Protein AF-A0A395IGF8-F1 (afdb_monomer_lite)

Sequence (200 aa):
MFFQLLMDFVSDEYRKLVTESLLPLKETSAALIAPRMHRGFLYKEITMHLWFDDNKKPELNHKQLQPQTNDLADSWGVKDTDIKSLETKSLQAGKLSFAAITLLDNKDLPPKTIGKAKPTGLSSKSEILSNSLWRLLHLRGYVNDKHELTNWGKALATTLKAIQPISEKYQDVHLIEEAAFLSIRAYSFSKSPPVTVILN

InterPro domains:
  IPR022039 Post-transcriptional regulator MKT1, C-terminal [PF12246] (135-174)
  IPR022040 Post-transcriptional regulator MKT1, N-terminal [PF12247] (9-52)

Secondary structure (DSSP, 8-state):
-HHHHHHTT--HHHHHIIIIITHHHHHHHHHHHGGGS-HHHHHS-EEPPBTTBSS--PEE--SS-SS-HHHHHHTB---HHHHHHH-BTTB-TTSHHHHHHHHHH-TTHHHHHB-SS------SHHHHHHHHHHHHHHHTTSB-TTS-B-HHHHHHHHHHHHHHHHHHH-TT-TTHHHHHHHHHHHHHHHHSPP------

Radius of gyration: 19.49 Å; chains: 1; bounding box: 57×39×54 Å

Foldseek 3Di:
DVLVVVLVPCDPVNVLCVPAVCLLVVLLVLLQCQVVDDVVSLPDWDWDQDPNDNPDTDTRPNNPDPPRLVLLLQQAADDPVVLVVQDDPLAAALDLLNLLQSLVVDVPVLQVRGDPDGHPDPDDPSRVRSSVSLSVCDSVQQADSSRHGDPLSNVLNVQSVVCSVVCVVCVPPPCPSVVSVVVSVVVVVVVDDSPPPPDD

pLDDT: mean 80.76, std 13.58, range [28.78, 93.44]

Structure (mmCIF, N/CA/C/O backbone):
data_AF-A0A395IGF8-F1
#
_entry.id   AF-A0A395IGF8-F1
#
loop_
_atom_site.group_PDB
_atom_site.id
_atom_site.type_symbol
_atom_site.label_atom_id
_atom_site.label_alt_id
_atom_site.label_comp_id
_atom_site.label_asym_id
_atom_site.label_entity_id
_atom_site.label_seq_id
_atom_site.pdbx_PDB_ins_code
_atom_site.Cartn_x
_atom_site.Cartn_y
_atom_site.Cartn_z
_atom_site.occupancy
_atom_site.B_iso_or_equiv
_atom_site.auth_seq_id
_atom_site.auth_comp_id
_atom_site.auth_asym_id
_atom_site.auth_atom_id
_atom_site.pdbx_PDB_model_num
ATOM 1 N N . MET A 1 1 ? 38.158 -10.992 -4.557 1.00 41.44 1 MET A N 1
ATOM 2 C CA . MET A 1 1 ? 38.009 -12.464 -4.629 1.00 41.44 1 MET A CA 1
ATOM 3 C C . MET A 1 1 ? 36.665 -12.962 -4.083 1.00 41.44 1 MET A C 1
ATOM 5 O O . MET A 1 1 ? 36.070 -13.808 -4.727 1.00 41.44 1 MET A O 1
ATOM 9 N N . PHE A 1 2 ? 36.125 -12.403 -2.987 1.00 41.47 2 PHE A N 1
ATOM 10 C CA . PHE A 1 2 ? 34.796 -12.773 -2.452 1.00 41.47 2 PHE A CA 1
ATOM 11 C C . PHE A 1 2 ? 33.611 -12.549 -3.417 1.00 41.47 2 PHE A C 1
ATOM 13 O O . PHE A 1 2 ? 32.686 -13.350 -3.439 1.00 41.47 2 PHE A O 1
ATOM 20 N N . PHE A 1 3 ? 33.652 -11.505 -4.251 1.00 45.06 3 PHE A N 1
ATOM 21 C CA . PHE A 1 3 ? 32.581 -11.213 -5.217 1.00 45.06 3 PHE A CA 1
ATOM 22 C C . PHE A 1 3 ? 32.481 -12.235 -6.363 1.00 45.06 3 PHE A C 1
ATOM 24 O O . PHE A 1 3 ? 31.391 -12.469 -6.867 1.00 45.06 3 PHE A O 1
ATOM 31 N N . GLN A 1 4 ? 33.590 -12.877 -6.749 1.00 47.00 4 GLN A N 1
ATOM 32 C CA . GLN A 1 4 ? 33.609 -13.827 -7.868 1.00 47.00 4 GLN A CA 1
ATOM 33 C C . GLN A 1 4 ? 32.963 -15.170 -7.495 1.00 47.00 4 GLN A C 1
ATOM 35 O O . GLN A 1 4 ? 32.323 -15.792 -8.330 1.00 47.00 4 GLN A O 1
ATOM 40 N N . LEU A 1 5 ? 33.086 -15.593 -6.232 1.00 45.69 5 LEU A N 1
ATOM 41 C CA . LEU A 1 5 ? 32.478 -16.832 -5.732 1.00 45.69 5 LEU A CA 1
ATOM 42 C C . LEU A 1 5 ? 30.953 -16.730 -5.601 1.00 45.69 5 LEU A C 1
ATOM 44 O O . LEU A 1 5 ? 30.272 -17.742 -5.699 1.00 45.69 5 LEU A O 1
ATOM 48 N N . LEU A 1 6 ? 30.402 -15.524 -5.421 1.00 48.88 6 LEU A N 1
ATOM 49 C CA . LEU A 1 6 ? 28.951 -15.319 -5.385 1.00 48.88 6 LEU A CA 1
ATOM 50 C C . LEU A 1 6 ? 28.309 -15.423 -6.783 1.00 48.88 6 LEU A C 1
ATOM 52 O O . LEU A 1 6 ? 27.126 -15.730 -6.886 1.00 48.88 6 LEU A O 1
ATOM 56 N N . MET A 1 7 ? 29.080 -15.171 -7.850 1.00 47.53 7 MET A N 1
ATOM 57 C CA . MET A 1 7 ? 28.590 -15.157 -9.237 1.00 47.53 7 MET A CA 1
ATOM 58 C C . MET A 1 7 ? 28.131 -16.538 -9.727 1.00 47.53 7 MET A C 1
ATOM 60 O O . MET A 1 7 ? 27.198 -16.610 -10.524 1.00 47.53 7 MET A O 1
ATOM 64 N N . ASP A 1 8 ? 28.751 -17.613 -9.231 1.00 53.41 8 ASP A N 1
ATOM 65 C CA . ASP A 1 8 ? 28.518 -18.992 -9.695 1.00 53.41 8 ASP A CA 1
ATOM 66 C C . ASP A 1 8 ? 27.294 -19.664 -9.034 1.00 53.41 8 ASP A C 1
ATOM 68 O O . ASP A 1 8 ? 26.825 -20.701 -9.487 1.00 53.41 8 ASP A O 1
ATOM 72 N N . PHE A 1 9 ? 26.734 -19.060 -7.974 1.00 56.53 9 PHE A N 1
ATOM 73 C CA . PHE A 1 9 ? 25.617 -19.614 -7.185 1.00 56.53 9 PHE A CA 1
ATOM 74 C C . PHE A 1 9 ? 24.283 -18.881 -7.376 1.00 56.53 9 PHE A C 1
ATOM 76 O O . PHE A 1 9 ? 23.312 -19.152 -6.664 1.00 56.53 9 PHE A O 1
ATOM 83 N N . VAL A 1 10 ? 24.206 -17.923 -8.300 1.00 65.31 10 VAL A N 1
ATOM 84 C CA . VAL A 1 10 ? 22.973 -17.155 -8.497 1.00 65.31 10 VAL A CA 1
ATOM 85 C C . VAL A 1 10 ? 21.968 -17.998 -9.261 1.00 65.31 10 VAL A C 1
ATOM 87 O O . VAL A 1 10 ? 22.062 -18.107 -10.483 1.00 65.31 10 VAL A O 1
ATOM 90 N N . SER A 1 11 ? 21.000 -18.560 -8.537 1.00 81.62 11 SER A N 1
ATOM 91 C CA . SER A 1 11 ? 19.940 -19.361 -9.143 1.00 81.62 11 SER A CA 1
ATOM 92 C C . SER A 1 11 ? 19.112 -18.530 -10.131 1.00 81.62 11 SER A C 1
ATOM 94 O O . SER A 1 11 ? 18.912 -17.318 -9.959 1.00 81.62 11 SER A O 1
ATOM 96 N N . ASP A 1 12 ? 18.639 -19.182 -11.190 1.00 81.44 12 ASP A N 1
ATOM 97 C CA . ASP A 1 12 ? 17.875 -18.537 -12.259 1.00 81.44 12 ASP A CA 1
ATOM 98 C C . ASP A 1 12 ? 16.586 -17.890 -11.729 1.00 81.44 12 ASP A C 1
ATOM 100 O O . ASP A 1 12 ? 16.153 -16.841 -12.217 1.00 81.44 12 ASP A O 1
ATOM 104 N N . GLU A 1 13 ? 16.019 -18.442 -10.657 1.00 80.50 13 GLU A N 1
ATOM 105 C CA . GLU A 1 13 ? 14.871 -17.886 -9.946 1.00 80.50 13 GLU A CA 1
ATOM 106 C C . GLU A 1 13 ? 15.173 -16.505 -9.360 1.00 80.50 13 GLU A C 1
ATOM 108 O O . GLU A 1 13 ? 14.337 -15.604 -9.449 1.00 80.50 13 GLU A O 1
ATOM 113 N N . TYR A 1 14 ? 16.369 -16.301 -8.797 1.00 82.31 14 TYR A N 1
ATOM 114 C CA . TYR A 1 14 ? 16.771 -14.991 -8.285 1.00 82.31 14 TYR A CA 1
ATOM 115 C C . TYR A 1 14 ? 16.919 -13.975 -9.420 1.00 82.31 14 TYR A C 1
ATOM 117 O O . TYR A 1 14 ? 16.445 -12.841 -9.300 1.00 82.31 14 TYR A O 1
ATOM 125 N N . ARG A 1 15 ? 17.534 -14.376 -10.541 1.00 83.69 15 ARG A N 1
ATOM 126 C CA . ARG A 1 15 ? 17.677 -13.500 -11.715 1.00 83.69 15 ARG A CA 1
ATOM 127 C C . ARG A 1 15 ? 16.299 -13.050 -12.196 1.00 83.69 15 ARG A C 1
ATOM 129 O O . ARG A 1 15 ? 16.058 -11.847 -12.284 1.00 83.69 15 ARG A O 1
ATOM 136 N N . LYS A 1 16 ? 15.375 -14.001 -12.369 1.00 83.56 16 LYS A N 1
ATOM 137 C CA . LYS A 1 16 ? 13.983 -13.749 -12.765 1.00 83.56 16 LYS A CA 1
ATOM 138 C C . LYS A 1 16 ? 13.236 -12.853 -11.775 1.00 83.56 16 LYS A C 1
ATOM 140 O O . LYS A 1 16 ? 12.519 -11.933 -12.172 1.00 83.56 16 LYS A O 1
ATOM 145 N N . LEU A 1 17 ? 13.421 -13.077 -10.476 1.00 83.50 17 LEU A N 1
ATOM 146 C CA . LEU A 1 17 ? 12.823 -12.251 -9.429 1.00 83.50 17 LEU A CA 1
ATOM 147 C C . LEU A 1 17 ? 13.257 -10.783 -9.572 1.00 83.50 17 LEU A C 1
ATOM 149 O O . LEU A 1 17 ? 12.417 -9.881 -9.546 1.00 83.50 17 LEU A O 1
ATOM 153 N N . VAL A 1 18 ? 14.560 -10.535 -9.736 1.00 83.56 18 VAL A N 1
ATOM 154 C CA . VAL A 1 18 ? 15.129 -9.180 -9.795 1.00 83.56 18 VAL A CA 1
ATOM 155 C C . VAL A 1 18 ? 14.751 -8.438 -11.076 1.00 83.56 18 VAL A C 1
ATOM 157 O O . VAL A 1 18 ? 14.524 -7.220 -11.001 1.00 83.56 18 VAL A O 1
ATOM 160 N N . THR A 1 19 ? 14.699 -9.140 -12.212 1.00 82.31 19 THR A N 1
ATOM 161 C CA . THR A 1 19 ? 14.437 -8.548 -13.533 1.00 82.31 19 THR A CA 1
ATOM 162 C C . THR A 1 19 ? 12.959 -8.402 -13.852 1.00 82.31 19 THR A C 1
ATOM 164 O O . THR A 1 19 ? 12.588 -7.396 -14.441 1.00 82.31 19 THR A O 1
ATOM 167 N N . GLU A 1 20 ? 12.119 -9.363 -13.468 1.00 83.00 20 GLU A N 1
ATOM 168 C CA . GLU A 1 20 ? 10.699 -9.377 -13.841 1.00 83.00 20 GLU A CA 1
ATOM 169 C C . GLU A 1 20 ? 9.814 -9.018 -12.648 1.00 83.00 20 GLU A C 1
ATOM 171 O O . GLU A 1 20 ? 9.088 -8.030 -12.660 1.00 83.00 20 GLU A O 1
ATOM 176 N N . SER A 1 21 ? 9.891 -9.798 -11.569 1.00 80.94 21 SER A N 1
ATOM 177 C CA . SER A 1 21 ? 8.889 -9.740 -10.494 1.00 80.94 21 SER A CA 1
ATOM 178 C C . SER A 1 21 ? 8.997 -8.487 -9.621 1.00 80.94 21 SER A C 1
ATOM 180 O O . SER A 1 21 ? 7.993 -7.986 -9.108 1.00 80.94 21 SER A O 1
ATOM 182 N N . LEU A 1 22 ? 10.214 -7.977 -9.422 1.00 84.50 22 LEU A N 1
ATOM 183 C CA . LEU A 1 22 ? 10.463 -6.753 -8.659 1.00 84.50 22 LEU A CA 1
ATOM 184 C C . LEU A 1 22 ? 10.360 -5.485 -9.511 1.00 84.50 22 LEU A C 1
ATOM 186 O O . LEU A 1 22 ? 10.342 -4.392 -8.942 1.00 84.50 22 LEU A O 1
ATOM 190 N N . LEU A 1 23 ? 10.293 -5.607 -10.838 1.00 85.62 23 LEU A N 1
ATOM 191 C CA . LEU A 1 23 ? 10.284 -4.462 -11.744 1.00 85.62 23 LEU A CA 1
ATOM 192 C C . LEU A 1 23 ? 9.082 -3.533 -11.498 1.00 85.62 23 LEU A C 1
ATOM 194 O O . LEU A 1 23 ? 9.333 -2.360 -11.213 1.00 85.62 23 LEU A O 1
ATOM 198 N N . PRO A 1 24 ? 7.826 -4.024 -11.410 1.00 86.00 24 PRO A N 1
ATOM 199 C CA . PRO A 1 24 ? 6.677 -3.153 -11.153 1.00 86.00 24 PRO A CA 1
ATOM 200 C C . PRO A 1 24 ? 6.786 -2.413 -9.817 1.00 86.00 24 PRO A C 1
ATOM 202 O O . PRO A 1 24 ? 6.318 -1.292 -9.662 1.00 86.00 24 PRO A O 1
ATOM 205 N N . LEU A 1 25 ? 7.438 -3.023 -8.822 1.00 87.31 25 LEU A N 1
ATOM 206 C CA . LEU A 1 25 ? 7.636 -2.386 -7.522 1.00 87.31 25 LEU A CA 1
ATOM 207 C C . LEU A 1 25 ? 8.631 -1.231 -7.609 1.00 87.31 25 LEU A C 1
ATOM 209 O O . LEU A 1 25 ? 8.401 -0.183 -7.009 1.00 87.31 25 LEU A O 1
ATOM 213 N N . LYS A 1 26 ? 9.719 -1.424 -8.358 1.00 88.69 26 LYS A N 1
ATOM 214 C CA . LYS A 1 26 ? 10.730 -0.391 -8.602 1.00 88.69 26 LYS A CA 1
ATOM 215 C C . LYS A 1 26 ? 10.137 0.763 -9.404 1.00 88.69 26 LYS A C 1
ATOM 217 O O . LYS A 1 26 ? 10.371 1.914 -9.047 1.00 88.69 26 LYS A O 1
ATOM 222 N N . GLU A 1 27 ? 9.336 0.464 -10.422 1.00 89.44 27 GLU A N 1
ATOM 223 C CA . GLU A 1 27 ? 8.645 1.466 -11.239 1.00 89.44 27 GLU A CA 1
ATOM 224 C C . GLU A 1 27 ? 7.659 2.288 -10.409 1.00 89.44 27 GLU A C 1
ATOM 226 O O . GLU A 1 27 ? 7.743 3.515 -10.414 1.00 89.44 27 GLU A O 1
ATOM 231 N N . THR A 1 28 ? 6.800 1.643 -9.613 1.00 89.38 28 THR A N 1
ATOM 232 C CA . THR A 1 28 ? 5.866 2.340 -8.715 1.00 89.38 28 THR A CA 1
ATOM 233 C C . THR A 1 28 ? 6.608 3.200 -7.692 1.00 89.38 28 THR A C 1
ATOM 235 O O . THR A 1 28 ? 6.232 4.348 -7.457 1.00 89.38 28 THR A O 1
ATOM 238 N N . SER A 1 29 ? 7.693 2.693 -7.096 1.00 89.50 29 SER A N 1
ATOM 239 C CA . SER A 1 29 ? 8.517 3.479 -6.171 1.00 89.50 29 SER A CA 1
ATOM 240 C C . SER A 1 29 ? 9.173 4.682 -6.853 1.00 89.50 29 SER A C 1
ATOM 242 O O . SER A 1 29 ? 9.132 5.785 -6.308 1.00 89.50 29 SER A O 1
ATOM 244 N N . ALA A 1 30 ? 9.729 4.504 -8.052 1.00 88.81 30 ALA A N 1
ATOM 245 C CA . ALA A 1 30 ? 10.309 5.592 -8.830 1.00 88.81 30 ALA A CA 1
ATOM 246 C C . ALA A 1 30 ? 9.250 6.638 -9.213 1.00 88.81 30 ALA A C 1
ATOM 248 O O . ALA A 1 30 ? 9.491 7.832 -9.051 1.00 88.81 30 ALA A O 1
ATOM 249 N N . ALA A 1 31 ? 8.055 6.210 -9.623 1.00 89.00 31 ALA A N 1
ATOM 250 C CA . ALA A 1 31 ? 6.946 7.093 -9.981 1.00 89.00 31 ALA A CA 1
ATOM 251 C C . ALA A 1 31 ? 6.420 7.899 -8.784 1.00 89.00 31 ALA A C 1
ATOM 253 O O . ALA A 1 31 ? 6.011 9.051 -8.929 1.00 89.00 31 ALA A O 1
ATOM 254 N N . LEU A 1 32 ? 6.464 7.324 -7.580 1.00 89.38 32 LEU A N 1
ATOM 255 C CA . LEU A 1 32 ? 6.107 8.029 -6.351 1.00 89.38 32 LEU A CA 1
ATOM 256 C C . LEU A 1 32 ? 7.155 9.096 -5.983 1.00 89.38 32 LEU A C 1
ATOM 258 O O . LEU A 1 32 ? 6.813 10.177 -5.506 1.00 89.38 32 LEU A O 1
ATOM 262 N N . ILE A 1 33 ? 8.441 8.811 -6.179 1.00 89.31 33 ILE A N 1
ATOM 263 C CA . ILE A 1 33 ? 9.522 9.690 -5.712 1.00 89.31 33 ILE A CA 1
ATOM 264 C C . ILE A 1 33 ? 9.870 10.772 -6.743 1.00 89.31 33 ILE A C 1
ATOM 266 O O . ILE A 1 33 ? 10.089 11.922 -6.360 1.00 89.31 33 ILE A O 1
ATOM 270 N N . ALA A 1 34 ? 9.893 10.444 -8.038 1.00 88.00 34 ALA A N 1
ATOM 271 C CA . ALA A 1 34 ? 10.405 11.327 -9.087 1.00 88.00 34 ALA A CA 1
ATOM 272 C C . ALA A 1 34 ? 9.730 12.715 -9.127 1.00 88.00 34 ALA A C 1
ATOM 274 O O . ALA A 1 34 ? 10.457 13.708 -9.202 1.00 88.00 34 ALA A O 1
ATOM 275 N N . PRO A 1 35 ? 8.396 12.856 -8.979 1.00 85.94 35 PRO A N 1
ATOM 276 C CA . PRO A 1 35 ? 7.750 14.175 -8.986 1.00 85.94 35 PRO A CA 1
ATOM 277 C C . PRO A 1 35 ? 8.021 15.016 -7.734 1.00 85.94 35 PRO A C 1
ATOM 279 O O . PRO A 1 35 ? 7.766 16.217 -7.738 1.00 85.94 35 PRO A O 1
ATOM 282 N N . ARG A 1 36 ? 8.523 14.397 -6.658 1.00 85.31 36 ARG A N 1
ATOM 283 C CA . ARG A 1 36 ? 8.925 15.077 -5.415 1.00 85.31 36 ARG A CA 1
ATOM 284 C C . ARG A 1 36 ? 10.397 15.501 -5.430 1.00 85.31 36 ARG A C 1
ATOM 286 O O . ARG A 1 36 ? 10.835 16.205 -4.525 1.00 85.31 36 ARG A O 1
ATOM 293 N N . MET A 1 37 ? 11.160 15.073 -6.435 1.00 85.88 37 MET A N 1
ATOM 294 C CA . MET A 1 37 ? 12.540 15.492 -6.666 1.00 85.88 37 MET A CA 1
ATOM 295 C C . MET A 1 37 ? 12.603 16.713 -7.595 1.00 85.88 37 MET A C 1
ATOM 297 O O . MET A 1 37 ? 11.591 17.215 -8.084 1.00 85.88 37 MET A O 1
ATOM 301 N N . HIS A 1 38 ? 13.818 17.200 -7.865 1.00 86.88 38 HIS A N 1
ATOM 302 C CA . HIS A 1 38 ? 14.031 18.251 -8.857 1.00 86.88 38 HIS A CA 1
ATOM 303 C C . HIS A 1 38 ? 13.442 17.849 -10.222 1.00 86.88 38 HIS A C 1
ATOM 305 O O . HIS A 1 38 ? 13.638 16.720 -10.672 1.00 86.88 38 HIS A O 1
ATOM 311 N N . ARG A 1 39 ? 12.786 18.792 -10.917 1.00 83.06 39 ARG A N 1
ATOM 312 C CA . ARG A 1 39 ? 12.057 18.567 -12.184 1.00 83.06 39 ARG A CA 1
ATOM 313 C C . ARG A 1 39 ? 12.869 17.820 -13.249 1.00 83.06 39 ARG A C 1
ATOM 315 O O . ARG A 1 39 ? 12.294 17.092 -14.047 1.00 83.06 39 ARG A O 1
ATOM 322 N N . GLY A 1 40 ? 14.194 17.962 -13.248 1.00 82.94 40 GLY A N 1
ATOM 323 C CA . GLY A 1 40 ? 15.078 17.212 -14.147 1.00 82.94 40 GLY A CA 1
ATOM 324 C C . GLY A 1 40 ? 14.960 15.685 -14.017 1.00 82.94 40 GLY A C 1
ATOM 325 O O . GLY A 1 40 ? 15.081 14.987 -15.018 1.00 82.94 40 GLY A O 1
ATOM 326 N N . PHE A 1 41 ? 14.662 15.160 -12.824 1.00 82.81 41 PHE A N 1
ATOM 327 C CA . PHE A 1 41 ? 14.493 13.719 -12.597 1.00 82.81 41 PHE A CA 1
ATOM 328 C C . PHE A 1 41 ? 13.168 13.175 -13.126 1.00 82.81 41 PHE A C 1
ATOM 330 O O . PHE A 1 41 ? 13.103 12.002 -13.465 1.00 82.81 41 PHE A O 1
ATOM 337 N N . LEU A 1 42 ? 12.146 14.023 -13.268 1.00 81.12 42 LEU A N 1
ATOM 338 C CA . LEU A 1 42 ? 10.846 13.619 -13.806 1.00 81.12 42 LEU A CA 1
ATOM 339 C C . LEU A 1 42 ? 10.940 13.153 -15.266 1.00 81.12 42 LEU A C 1
ATOM 341 O O . LEU A 1 42 ? 10.204 12.270 -15.694 1.00 81.12 42 LEU A O 1
ATOM 345 N N . TYR A 1 43 ? 11.845 13.757 -16.039 1.00 81.94 43 TYR A N 1
ATOM 346 C CA . TYR A 1 43 ? 12.018 13.468 -17.464 1.00 81.94 43 TYR A CA 1
ATOM 347 C C . TYR A 1 43 ? 13.230 12.581 -17.747 1.00 81.94 43 TYR A C 1
ATOM 349 O O . TYR A 1 43 ? 13.413 12.161 -18.888 1.00 81.94 43 TYR A O 1
ATOM 357 N N . LYS A 1 44 ? 14.036 12.244 -16.739 1.00 85.44 44 LYS A N 1
ATOM 358 C CA . LYS A 1 44 ? 15.219 11.405 -16.929 1.00 85.44 44 LYS A CA 1
ATOM 359 C C . LYS A 1 44 ? 14.822 9.933 -17.000 1.00 85.44 44 LYS A C 1
ATOM 361 O O . LYS A 1 44 ? 14.003 9.476 -16.216 1.00 85.44 44 LYS A O 1
ATOM 366 N N . GLU A 1 45 ? 15.384 9.193 -17.944 1.00 85.44 45 GLU A N 1
ATOM 367 C CA . GLU A 1 45 ? 15.252 7.735 -17.973 1.00 85.44 45 GLU A CA 1
ATOM 368 C C . GLU A 1 45 ? 16.086 7.116 -16.850 1.00 85.44 45 GLU A C 1
ATOM 370 O O . GLU A 1 45 ? 17.223 7.523 -16.596 1.00 85.44 45 GLU A O 1
ATOM 375 N N . ILE A 1 46 ? 15.489 6.165 -16.131 1.00 86.19 46 ILE A N 1
ATOM 376 C CA . ILE A 1 46 ? 16.147 5.478 -15.023 1.00 86.19 46 ILE A CA 1
ATOM 377 C C . ILE A 1 46 ? 16.526 4.087 -15.517 1.00 86.19 46 ILE A C 1
ATOM 379 O O . ILE A 1 46 ? 15.669 3.218 -15.652 1.00 86.19 46 ILE A O 1
ATOM 383 N N . THR A 1 47 ? 17.813 3.884 -15.776 1.00 88.12 47 THR A N 1
ATOM 384 C CA . THR A 1 47 ? 18.382 2.585 -16.145 1.00 88.12 47 THR A CA 1
ATOM 385 C C . THR A 1 47 ? 18.857 1.854 -14.897 1.00 88.12 47 THR A C 1
ATOM 387 O O . THR A 1 47 ? 19.589 2.420 -14.079 1.00 88.12 47 THR A O 1
ATOM 390 N N . MET A 1 48 ? 18.484 0.588 -14.749 1.00 85.75 48 MET A N 1
ATOM 391 C CA . MET A 1 48 ? 18.970 -0.255 -13.662 1.00 85.75 48 MET A CA 1
ATOM 392 C C . MET A 1 48 ? 20.232 -1.008 -14.089 1.00 85.75 48 MET A C 1
ATOM 394 O O . MET A 1 48 ? 20.262 -1.637 -15.142 1.00 85.75 48 MET A O 1
ATOM 398 N N . HIS A 1 49 ? 21.259 -0.982 -13.240 1.00 86.31 49 HIS A N 1
ATOM 399 C CA . HIS A 1 49 ? 22.445 -1.817 -13.403 1.00 86.31 49 HIS A CA 1
ATOM 400 C C . HIS A 1 49 ? 22.245 -3.148 -12.678 1.00 86.31 49 HIS A C 1
ATOM 402 O O . HIS A 1 49 ? 21.987 -3.171 -11.471 1.00 86.31 49 HIS A O 1
ATOM 408 N N . LEU A 1 50 ? 22.341 -4.252 -13.418 1.00 84.06 50 LEU A N 1
ATOM 409 C CA . LEU A 1 50 ? 22.283 -5.598 -12.865 1.00 84.06 50 LEU A CA 1
ATOM 410 C C . LEU A 1 50 ? 23.701 -6.055 -12.538 1.00 84.06 50 LEU A C 1
ATOM 412 O O . LEU A 1 50 ? 24.536 -6.190 -13.419 1.00 84.06 50 LEU A O 1
ATOM 416 N N . TRP A 1 51 ? 23.960 -6.341 -11.267 1.00 81.88 51 TRP A N 1
ATOM 417 C CA . TRP A 1 51 ? 25.286 -6.768 -10.810 1.00 81.88 51 TRP A CA 1
ATOM 418 C C . TRP A 1 51 ? 25.757 -8.102 -11.421 1.00 81.88 51 TRP A C 1
ATOM 420 O O . TRP A 1 51 ? 26.942 -8.408 -11.373 1.00 81.88 51 TRP A O 1
ATOM 430 N N . PHE A 1 52 ? 24.831 -8.902 -11.960 1.00 81.88 52 PHE A N 1
ATOM 431 C CA . PHE A 1 52 ? 25.085 -10.214 -12.562 1.00 81.88 52 PHE A CA 1
ATOM 432 C C . PHE A 1 52 ? 25.063 -10.210 -14.101 1.00 81.88 52 PHE A C 1
ATOM 434 O O . PHE A 1 52 ? 25.223 -11.275 -14.702 1.00 81.88 52 PHE A O 1
ATOM 441 N N . ASP A 1 53 ? 24.773 -9.066 -14.731 1.00 80.44 53 ASP A N 1
ATOM 442 C CA . ASP A 1 53 ? 24.722 -8.903 -16.188 1.00 80.44 53 ASP A CA 1
ATOM 443 C C . ASP A 1 53 ? 24.927 -7.422 -16.556 1.00 80.44 53 ASP A C 1
ATOM 445 O O . ASP A 1 53 ? 23.980 -6.636 -16.583 1.00 80.44 53 ASP A O 1
ATOM 449 N N . ASP A 1 54 ? 26.172 -7.043 -16.854 1.00 78.75 54 ASP A N 1
ATOM 450 C CA . ASP A 1 54 ? 26.531 -5.662 -17.213 1.00 78.75 54 ASP A CA 1
ATOM 451 C C . ASP A 1 54 ? 25.968 -5.218 -18.576 1.00 78.75 54 ASP A C 1
ATOM 453 O O . ASP A 1 54 ? 25.859 -4.015 -18.852 1.00 78.75 54 ASP A O 1
ATOM 457 N N . ASN A 1 55 ? 25.593 -6.179 -19.429 1.00 81.31 55 ASN A N 1
ATOM 458 C CA . ASN A 1 55 ? 25.064 -5.913 -20.764 1.00 81.31 55 ASN A CA 1
ATOM 459 C C . ASN A 1 55 ? 23.571 -5.575 -20.716 1.00 81.31 55 ASN A C 1
ATOM 461 O O . ASN A 1 55 ? 23.095 -4.757 -21.506 1.00 81.31 55 ASN A O 1
ATOM 465 N N . LYS A 1 56 ? 22.822 -6.171 -19.782 1.00 79.75 56 LYS A N 1
ATOM 466 C CA . LYS A 1 56 ? 21.393 -5.890 -19.609 1.00 79.75 56 LYS A CA 1
ATOM 467 C C . LYS A 1 56 ? 21.170 -4.703 -18.681 1.00 79.75 56 LYS A C 1
ATOM 469 O O . LYS A 1 56 ? 21.346 -4.786 -17.468 1.00 79.75 56 LYS A O 1
ATOM 474 N N . LYS A 1 57 ? 20.677 -3.610 -19.263 1.00 81.81 57 LYS A N 1
ATOM 475 C CA . LYS A 1 57 ? 20.286 -2.392 -18.544 1.00 81.81 57 LYS A CA 1
ATOM 476 C C . LYS A 1 57 ? 18.791 -2.137 -18.726 1.00 81.81 57 LYS A C 1
ATOM 478 O O . LYS A 1 57 ? 18.424 -1.340 -19.583 1.00 81.81 57 LYS A O 1
ATOM 483 N N . PRO A 1 58 ? 17.917 -2.838 -17.982 1.00 82.56 58 PRO A N 1
ATOM 484 C CA . PRO A 1 58 ? 16.485 -2.601 -18.080 1.00 82.56 58 PRO A CA 1
ATOM 485 C C . PRO A 1 58 ? 16.152 -1.170 -17.641 1.00 82.56 58 PRO A C 1
ATOM 487 O O . PRO A 1 58 ? 16.646 -0.676 -16.621 1.00 82.56 58 PRO A O 1
ATOM 490 N N . GLU A 1 59 ? 15.309 -0.516 -18.427 1.00 84.81 59 GLU A N 1
ATOM 491 C CA . GLU A 1 59 ? 14.783 0.816 -18.150 1.00 84.81 59 GLU A CA 1
ATOM 492 C C . GLU A 1 59 ? 13.521 0.719 -17.290 1.00 84.81 59 GLU A C 1
ATOM 494 O O . GLU A 1 59 ? 12.688 -0.163 -17.488 1.00 84.81 59 GLU A O 1
ATOM 499 N N . LEU A 1 60 ? 13.384 1.620 -16.315 1.00 84.00 60 LEU A N 1
ATOM 500 C CA . LEU A 1 60 ? 12.204 1.696 -15.455 1.00 84.00 60 LEU A CA 1
ATOM 501 C C . LEU A 1 60 ? 11.176 2.660 -16.047 1.00 84.00 60 LEU A C 1
ATOM 503 O O . LEU A 1 60 ? 11.405 3.881 -16.082 1.00 84.00 60 LEU A O 1
ATOM 507 N N . ASN A 1 61 ? 10.003 2.143 -16.412 1.00 83.56 61 ASN A N 1
ATOM 508 C CA . ASN A 1 61 ? 8.912 2.956 -16.931 1.00 83.56 61 ASN A CA 1
ATOM 509 C C . ASN A 1 61 ? 8.099 3.604 -15.800 1.00 83.56 61 ASN A C 1
ATOM 511 O O . ASN A 1 61 ? 6.970 3.233 -15.504 1.00 83.56 61 ASN A O 1
ATOM 515 N N . HIS A 1 62 ? 8.679 4.610 -15.152 1.00 80.25 62 HIS A N 1
ATOM 516 C CA . HIS A 1 62 ? 8.026 5.330 -14.053 1.00 80.25 62 HIS A CA 1
ATOM 517 C C . HIS A 1 62 ? 7.120 6.487 -14.514 1.00 80.25 62 HIS A C 1
ATOM 519 O O . HIS A 1 62 ? 6.372 7.035 -13.708 1.00 80.25 62 HIS A O 1
ATOM 525 N N . LYS A 1 63 ? 7.197 6.892 -15.789 1.00 78.12 63 LYS A N 1
ATOM 526 C CA . LYS A 1 63 ? 6.454 8.047 -16.331 1.00 78.12 63 LYS A CA 1
ATOM 527 C C . LYS A 1 63 ? 5.083 7.654 -16.877 1.00 78.12 63 LYS A C 1
ATOM 529 O O . LYS A 1 63 ? 4.138 8.433 -16.777 1.00 78.12 63 LYS A O 1
ATOM 534 N N . GLN A 1 64 ? 4.985 6.467 -17.475 1.00 77.94 64 GLN A N 1
ATOM 535 C CA . GLN A 1 64 ? 3.792 6.025 -18.201 1.00 77.94 64 GLN A CA 1
ATOM 536 C C . GLN A 1 64 ? 2.884 5.114 -17.365 1.00 77.94 64 GLN A C 1
ATOM 538 O O . GLN A 1 64 ? 1.938 4.548 -17.905 1.00 77.94 64 GLN A O 1
ATOM 543 N N . LEU A 1 65 ? 3.134 4.977 -16.057 1.00 77.69 65 LEU A N 1
ATOM 544 C CA . LEU A 1 65 ? 2.229 4.237 -15.180 1.00 77.69 65 LEU A CA 1
ATOM 545 C C . LEU A 1 65 ? 0.856 4.921 -15.166 1.00 77.69 65 LEU A C 1
ATOM 547 O O . LEU A 1 65 ? 0.737 6.104 -14.830 1.00 77.69 65 LEU A O 1
ATOM 551 N N . GLN A 1 66 ? -0.171 4.170 -15.561 1.00 72.94 66 GLN A N 1
ATOM 552 C CA . GLN A 1 66 ? -1.565 4.591 -15.503 1.00 72.94 66 GLN A CA 1
ATOM 553 C C . GLN A 1 66 ? -2.352 3.670 -14.559 1.00 72.94 66 GLN A C 1
ATOM 555 O O . GLN A 1 66 ? -2.250 2.450 -14.697 1.00 72.94 66 GLN A O 1
ATOM 560 N N . PRO A 1 67 ? -3.163 4.227 -13.641 1.00 77.38 67 PRO A N 1
ATOM 561 C CA . PRO A 1 67 ? -3.235 5.649 -13.280 1.00 77.38 67 PRO A CA 1
ATOM 562 C C . PRO A 1 67 ? -1.930 6.139 -12.624 1.00 77.38 67 PRO A C 1
ATOM 564 O O . PRO A 1 67 ? -1.118 5.344 -12.150 1.00 77.38 67 PRO A O 1
ATOM 567 N N . GLN A 1 68 ? -1.703 7.456 -12.624 1.00 81.50 68 GLN A N 1
ATOM 568 C CA . GLN A 1 68 ? -0.480 8.029 -12.060 1.00 81.50 68 GLN A CA 1
ATOM 569 C C . GLN A 1 68 ? -0.380 7.689 -10.568 1.00 81.50 68 GLN A C 1
ATOM 571 O O . GLN A 1 68 ? -1.272 7.990 -9.776 1.00 81.50 68 GLN A O 1
ATOM 576 N N . THR A 1 69 ? 0.748 7.101 -10.166 1.00 84.94 69 THR A N 1
ATOM 577 C CA . THR A 1 69 ? 0.999 6.613 -8.799 1.00 84.94 69 THR A CA 1
ATOM 578 C C . THR A 1 69 ? 0.748 7.666 -7.718 1.00 84.94 69 THR A C 1
ATOM 580 O O . THR A 1 69 ? 0.311 7.347 -6.613 1.00 84.94 69 THR A O 1
ATOM 583 N N . ASN A 1 70 ? 1.028 8.936 -8.016 1.00 84.81 70 ASN A N 1
ATOM 584 C CA . ASN A 1 70 ? 0.819 10.023 -7.062 1.00 84.81 70 ASN A CA 1
ATOM 585 C C . ASN A 1 70 ? -0.650 10.352 -6.856 1.00 84.81 70 ASN A C 1
ATOM 587 O O . ASN A 1 70 ? -1.018 10.649 -5.728 1.00 84.81 70 ASN A O 1
ATOM 591 N N . ASP A 1 71 ? -1.477 10.233 -7.890 1.00 85.50 71 ASP A N 1
ATOM 592 C CA . ASP A 1 71 ? -2.909 10.504 -7.788 1.00 85.50 71 ASP A CA 1
ATOM 593 C C . ASP A 1 71 ? -3.585 9.435 -6.916 1.00 85.50 71 ASP A C 1
ATOM 595 O O . ASP A 1 71 ? -4.383 9.759 -6.038 1.00 85.50 71 ASP A O 1
ATOM 599 N N . LEU A 1 72 ? -3.169 8.169 -7.061 1.00 86.31 72 LEU A N 1
ATOM 600 C CA . LEU A 1 72 ? -3.603 7.066 -6.192 1.00 86.31 72 LEU A CA 1
ATOM 601 C C . LEU A 1 72 ? -3.173 7.238 -4.730 1.00 86.31 72 LEU A C 1
ATOM 603 O O . LEU A 1 72 ? -3.849 6.76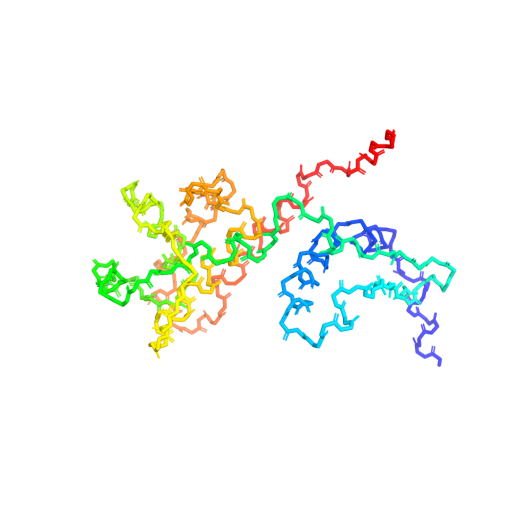5 -3.817 1.00 86.31 72 LEU A O 1
ATOM 607 N N . ALA A 1 73 ? -2.011 7.847 -4.490 1.00 85.88 73 ALA A N 1
ATOM 608 C CA . ALA A 1 73 ? -1.537 8.117 -3.137 1.00 85.88 73 ALA A CA 1
ATOM 609 C C . ALA A 1 73 ? -2.236 9.349 -2.539 1.00 85.88 73 ALA A C 1
ATOM 611 O O . ALA A 1 73 ? -2.591 9.364 -1.357 1.00 85.88 73 ALA A O 1
ATOM 612 N N . ASP A 1 74 ? -2.454 10.372 -3.358 1.00 86.25 74 ASP A N 1
ATOM 613 C CA . ASP A 1 74 ? -3.099 11.619 -2.972 1.00 86.25 74 ASP A CA 1
ATOM 614 C C . ASP A 1 74 ? -4.619 11.445 -2.786 1.00 86.25 74 ASP A C 1
ATOM 616 O O . ASP A 1 74 ? -5.242 12.312 -2.189 1.00 86.25 74 ASP A O 1
ATOM 620 N N . SER A 1 75 ? -5.233 10.321 -3.173 1.00 87.19 75 SER A N 1
ATOM 621 C CA . SER A 1 75 ? -6.640 10.038 -2.836 1.00 87.19 75 SER A CA 1
ATOM 622 C C . SER A 1 75 ? -6.881 9.845 -1.328 1.00 87.19 75 SER A C 1
ATOM 624 O O . SER A 1 75 ? -8.004 10.026 -0.851 1.00 87.19 75 SER A O 1
ATOM 626 N N . TRP A 1 76 ? -5.833 9.509 -0.564 1.00 87.06 76 TRP A N 1
ATOM 627 C CA . TRP A 1 76 ? -5.903 9.200 0.868 1.00 87.06 76 TRP A CA 1
ATOM 628 C C . TRP A 1 76 ? -5.597 10.417 1.745 1.00 87.06 76 TRP A C 1
ATOM 630 O O . TRP A 1 76 ? -4.447 10.872 1.816 1.00 87.06 76 TRP A O 1
ATOM 640 N N . GLY A 1 77 ? -6.626 10.914 2.437 1.00 84.38 77 GLY A N 1
ATOM 641 C CA . GLY A 1 77 ? -6.594 12.159 3.209 1.00 84.38 77 GLY A CA 1
ATOM 642 C C . GLY A 1 77 ? -7.447 12.170 4.472 1.00 84.38 77 GLY A C 1
ATOM 643 O O . GLY A 1 77 ? -8.079 13.184 4.760 1.00 84.38 77 GLY A O 1
ATOM 644 N N . VAL A 1 78 ? -7.513 11.052 5.191 1.00 87.56 78 VAL A N 1
ATOM 645 C CA . VAL A 1 78 ? -8.408 10.889 6.346 1.00 87.56 78 VAL A CA 1
ATOM 646 C C . VAL A 1 78 ? -7.886 11.692 7.537 1.00 87.56 78 VAL A C 1
ATOM 648 O O . VAL A 1 78 ? -6.708 11.574 7.882 1.00 87.56 78 VAL A O 1
ATOM 651 N N . LYS A 1 79 ? -8.758 12.493 8.161 1.00 87.38 79 LYS A N 1
ATOM 652 C CA . LYS A 1 79 ? -8.415 13.364 9.291 1.00 87.38 79 LYS A CA 1
ATOM 653 C C . LYS A 1 79 ? -8.484 12.633 10.629 1.00 87.38 79 LYS A C 1
ATOM 655 O O . LYS A 1 79 ? -9.162 11.622 10.791 1.00 87.38 79 LYS A O 1
ATOM 660 N N . ASP A 1 80 ? -7.805 13.206 11.617 1.00 84.94 80 ASP A N 1
ATOM 661 C CA . ASP A 1 80 ? -7.703 12.669 12.978 1.00 84.94 80 ASP A CA 1
ATOM 662 C C . ASP A 1 80 ? -9.066 12.443 13.660 1.00 84.94 80 ASP A C 1
ATOM 664 O O . ASP A 1 80 ? -9.202 11.529 14.470 1.00 84.94 80 ASP A O 1
ATOM 668 N N . THR A 1 81 ? -10.080 13.251 13.334 1.00 84.06 81 THR A N 1
ATOM 669 C CA . THR A 1 81 ? -11.449 13.098 13.855 1.00 84.06 81 THR A CA 1
ATOM 670 C C . THR A 1 81 ? -12.054 11.756 13.468 1.00 84.06 81 THR A C 1
ATOM 672 O O . THR A 1 81 ? -12.631 11.071 14.311 1.00 84.06 81 THR A O 1
ATOM 675 N N . ASP A 1 82 ? -11.866 11.359 12.211 1.00 84.69 82 ASP A N 1
ATOM 676 C CA . ASP A 1 82 ? -12.405 10.116 11.673 1.00 84.69 82 ASP A CA 1
ATOM 677 C C . ASP A 1 82 ? -11.571 8.930 12.158 1.00 84.69 82 ASP A C 1
ATOM 679 O O . ASP A 1 82 ? -12.125 7.912 12.563 1.00 84.69 82 ASP A O 1
ATOM 683 N N . ILE A 1 83 ? -10.243 9.079 12.217 1.00 85.94 83 ILE A N 1
ATOM 684 C CA . ILE A 1 83 ? -9.333 8.033 12.707 1.00 85.94 83 ILE A CA 1
ATOM 685 C C . ILE A 1 83 ? -9.645 7.676 14.163 1.00 85.94 83 ILE A C 1
ATOM 687 O O . ILE A 1 83 ? -9.823 6.500 14.468 1.00 85.94 83 ILE A O 1
ATOM 691 N N . LYS A 1 84 ? -9.785 8.672 15.046 1.00 86.00 84 LYS A N 1
ATOM 692 C CA . LYS A 1 84 ? -10.091 8.445 16.470 1.00 86.00 84 LYS A CA 1
ATOM 693 C C . LYS A 1 84 ? -11.438 7.765 16.687 1.00 86.00 84 LYS A C 1
ATOM 695 O O . LYS A 1 84 ? -11.585 7.012 17.642 1.00 86.00 84 LYS A O 1
ATOM 700 N N . SER A 1 85 ? -12.411 7.996 15.803 1.00 84.38 85 SER A N 1
ATOM 701 C CA . SER A 1 85 ? -13.715 7.321 15.879 1.00 84.38 85 SER A CA 1
ATOM 702 C C . SER A 1 85 ? -13.638 5.815 15.593 1.00 84.38 85 SER A C 1
ATOM 704 O O . SER A 1 85 ? -14.528 5.067 15.989 1.00 84.38 85 SER A O 1
ATOM 706 N N . LEU A 1 86 ? -12.568 5.374 14.924 1.00 83.81 86 LEU A N 1
ATOM 707 C CA . LEU A 1 86 ? -12.331 3.985 14.532 1.00 83.81 86 LEU A CA 1
ATOM 708 C C . LEU A 1 86 ? -11.380 3.250 15.477 1.00 83.81 86 LEU A C 1
ATOM 710 O O . LEU A 1 86 ? -11.259 2.026 15.398 1.00 83.81 86 LEU A O 1
ATOM 714 N N . GLU A 1 87 ? -10.685 3.976 16.351 1.00 84.31 87 GLU A N 1
ATOM 715 C CA . GLU A 1 87 ? -9.790 3.370 17.326 1.00 84.31 87 GLU A CA 1
ATOM 716 C C . GLU A 1 87 ? -10.581 2.568 18.361 1.00 84.31 87 GLU A C 1
ATOM 718 O O . GLU A 1 87 ? -11.591 3.002 18.912 1.00 84.31 87 GLU A O 1
ATOM 723 N N . THR A 1 88 ? -10.093 1.367 18.649 1.00 81.12 88 THR A N 1
ATOM 724 C CA . THR A 1 88 ? -10.617 0.496 19.706 1.00 81.12 88 THR A CA 1
ATOM 725 C C . THR A 1 88 ? -9.457 0.097 20.613 1.00 81.12 88 THR A C 1
ATOM 727 O O . THR A 1 88 ? -8.297 0.201 20.223 1.00 81.12 88 THR A O 1
ATOM 730 N N . LYS A 1 89 ? -9.731 -0.405 21.825 1.00 73.94 89 LYS A N 1
ATOM 731 C CA . LYS A 1 89 ? -8.683 -0.855 22.765 1.00 73.94 89 LYS A CA 1
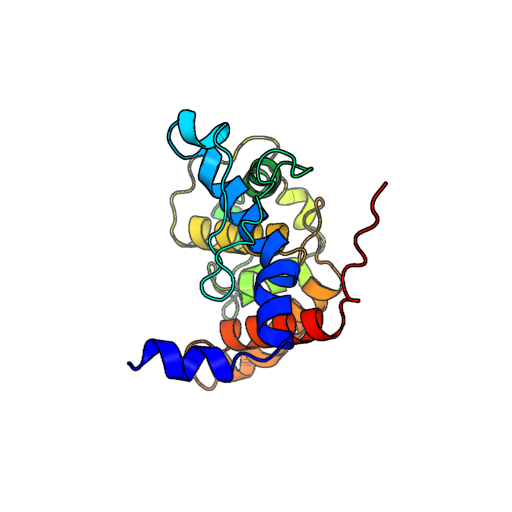ATOM 732 C C . LYS A 1 89 ? -7.656 -1.811 22.130 1.00 73.94 89 LYS A C 1
ATOM 734 O O . LYS A 1 89 ? -6.489 -1.759 22.499 1.00 73.94 89 LYS A O 1
ATOM 739 N N . SER A 1 90 ? -8.086 -2.630 21.170 1.00 72.31 90 SER A N 1
ATOM 740 C CA . SER A 1 90 ? -7.260 -3.585 20.421 1.00 72.31 90 SER A CA 1
ATOM 741 C C . SER A 1 90 ? -6.715 -3.050 19.083 1.00 72.31 90 SER A C 1
ATOM 743 O O . SER A 1 90 ? -5.790 -3.633 18.517 1.00 72.31 90 SER A O 1
ATOM 745 N N . LEU A 1 91 ? -7.259 -1.945 18.556 1.00 82.25 91 LEU A N 1
ATOM 746 C CA . LEU A 1 91 ? -6.959 -1.378 17.232 1.00 82.25 91 LEU A CA 1
ATOM 747 C C . LEU A 1 91 ? -6.502 0.073 17.378 1.00 82.25 91 LEU A C 1
ATOM 749 O O . LEU A 1 91 ? -7.318 0.984 17.502 1.00 82.25 91 LEU A O 1
ATOM 753 N N . GLN A 1 92 ? -5.186 0.272 17.345 1.00 84.00 92 GLN A N 1
ATOM 754 C CA . GLN A 1 92 ? -4.550 1.584 17.477 1.00 84.00 92 GLN A CA 1
ATOM 755 C C . GLN A 1 92 ? -4.159 2.142 16.110 1.00 84.00 92 GLN A C 1
ATOM 757 O O . GLN A 1 92 ? -3.602 1.409 15.285 1.00 84.00 92 GLN A O 1
ATOM 762 N N . ALA A 1 93 ? -4.378 3.440 15.889 1.00 84.69 93 ALA A N 1
ATOM 763 C CA . ALA A 1 93 ? -3.982 4.094 14.651 1.00 84.69 93 ALA A CA 1
ATOM 764 C C . ALA A 1 93 ? -2.468 3.993 14.400 1.00 84.69 93 ALA A C 1
ATOM 766 O O . ALA A 1 93 ? -1.643 3.999 15.317 1.00 84.69 93 ALA A O 1
ATOM 767 N N . GLY A 1 94 ? -2.093 3.921 13.122 1.00 82.12 94 GLY A N 1
ATOM 768 C CA . GLY A 1 94 ? -0.700 3.804 12.690 1.00 82.12 94 GLY A CA 1
ATOM 769 C C . GLY A 1 94 ? -0.114 2.388 12.694 1.00 82.12 94 GLY A C 1
ATOM 770 O O . GLY A 1 94 ? 1.075 2.250 12.416 1.00 82.12 94 GLY A O 1
ATOM 771 N N . LYS A 1 95 ? -0.922 1.351 12.960 1.00 88.62 95 LYS A N 1
ATOM 772 C CA . LYS A 1 95 ? -0.558 -0.065 12.762 1.00 88.62 95 LYS A CA 1
ATOM 773 C C . LYS A 1 95 ? -1.132 -0.626 11.462 1.00 88.62 95 LYS A C 1
ATOM 775 O O . LYS A 1 95 ? -2.150 -0.138 10.960 1.00 88.62 95 LYS A O 1
ATOM 780 N N . LEU A 1 96 ? -0.504 -1.669 10.917 1.00 89.44 96 LEU A N 1
ATOM 781 C CA . LEU A 1 96 ? -0.972 -2.311 9.686 1.00 89.44 96 LEU A CA 1
ATOM 782 C C . LEU A 1 96 ? -2.301 -3.037 9.925 1.00 89.44 96 LEU A C 1
ATOM 784 O O . LEU A 1 96 ? -3.203 -2.961 9.087 1.00 89.44 96 LEU A O 1
ATOM 788 N N . SER A 1 97 ? -2.441 -3.669 11.092 1.00 89.38 97 SER A N 1
ATOM 789 C CA . SER A 1 97 ? -3.702 -4.242 11.577 1.00 89.38 97 SER A CA 1
ATOM 790 C C . SER A 1 97 ? -4.838 -3.223 11.544 1.00 89.38 97 SER A C 1
ATOM 792 O O . SER A 1 97 ? -5.883 -3.505 10.963 1.00 89.38 97 SER A O 1
ATOM 794 N N . PHE A 1 98 ? -4.616 -2.009 12.056 1.00 90.94 98 PHE A N 1
ATOM 795 C CA . PHE A 1 98 ? -5.600 -0.927 11.994 1.00 90.94 98 PHE A CA 1
ATOM 796 C C . PHE A 1 98 ? -5.996 -0.597 10.556 1.00 90.94 98 PHE A C 1
ATOM 798 O O . PHE A 1 98 ? -7.182 -0.616 10.233 1.00 90.94 98 PHE A O 1
ATOM 805 N N . AL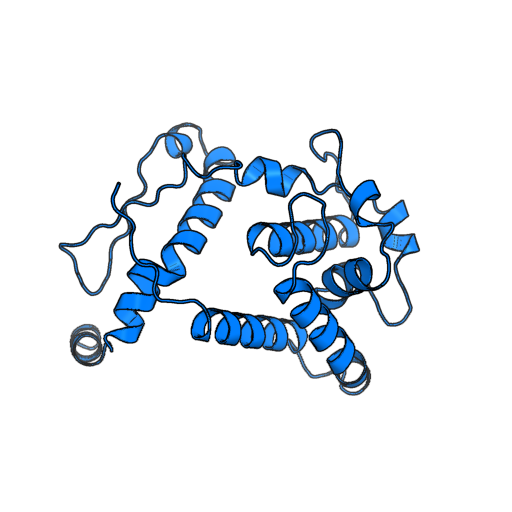A A 1 99 ? -5.028 -0.361 9.669 1.00 90.38 99 ALA A N 1
ATOM 806 C CA . ALA A 1 99 ? -5.313 0.034 8.292 1.00 90.38 99 ALA A CA 1
ATOM 807 C C . ALA A 1 99 ? -6.137 -1.018 7.520 1.00 90.38 99 ALA A C 1
ATOM 809 O O . ALA A 1 99 ? -7.059 -0.662 6.787 1.00 90.38 99 ALA A O 1
ATOM 810 N N . ALA A 1 100 ? -5.829 -2.306 7.695 1.00 90.81 100 ALA A N 1
ATOM 811 C CA . ALA A 1 100 ? -6.499 -3.388 6.978 1.00 90.81 100 ALA A CA 1
ATOM 812 C C . ALA A 1 100 ? -7.832 -3.811 7.623 1.00 90.81 100 ALA A C 1
ATOM 814 O O . ALA A 1 100 ? -8.815 -4.023 6.917 1.00 90.81 100 ALA A O 1
ATOM 815 N N . ILE A 1 101 ? -7.890 -3.930 8.954 1.00 90.19 101 ILE A N 1
ATOM 816 C CA . ILE A 1 101 ? -9.082 -4.421 9.665 1.00 90.19 101 ILE A CA 1
ATOM 817 C C . ILE A 1 101 ? -10.195 -3.371 9.655 1.00 90.19 101 ILE A C 1
ATOM 819 O O . ILE A 1 101 ? -11.355 -3.723 9.463 1.00 90.19 101 ILE A O 1
ATOM 823 N N . THR A 1 102 ? -9.866 -2.080 9.772 1.00 89.69 102 THR A N 1
ATOM 824 C CA . THR A 1 102 ? -10.883 -1.012 9.722 1.00 89.69 102 THR A CA 1
ATOM 825 C C . THR A 1 102 ? -11.642 -0.994 8.396 1.00 89.69 102 THR A C 1
ATOM 827 O O . THR A 1 102 ? -12.863 -0.843 8.411 1.00 89.69 102 THR A O 1
ATOM 830 N N . LEU A 1 103 ? -10.949 -1.222 7.273 1.00 88.06 103 LEU A N 1
ATOM 831 C CA . LEU A 1 103 ? -11.554 -1.350 5.942 1.00 88.06 103 LEU A CA 1
ATOM 832 C C . LEU A 1 103 ? -12.336 -2.660 5.757 1.00 88.06 103 LEU A C 1
ATOM 834 O O . LEU A 1 103 ? -13.244 -2.718 4.930 1.00 88.06 103 LEU A O 1
ATOM 838 N N . LEU A 1 104 ? -11.986 -3.717 6.496 1.00 88.44 104 LEU A N 1
ATOM 839 C CA . LEU A 1 104 ? -12.705 -4.992 6.461 1.00 88.44 104 LEU A CA 1
ATOM 840 C C . LEU A 1 104 ? -14.024 -4.914 7.236 1.00 88.44 104 LEU A C 1
ATOM 842 O O . LEU A 1 104 ? -15.054 -5.370 6.739 1.00 88.44 104 LEU A O 1
ATOM 846 N N . ASP A 1 105 ? -13.978 -4.351 8.443 1.00 87.00 105 ASP A N 1
ATOM 847 C CA . ASP A 1 105 ? -15.103 -4.351 9.377 1.00 87.00 105 ASP A CA 1
ATOM 848 C C . ASP A 1 105 ? -16.117 -3.233 9.061 1.00 87.00 105 ASP A C 1
ATOM 850 O O . ASP A 1 105 ? -17.313 -3.414 9.287 1.00 87.00 105 ASP A O 1
ATOM 854 N N . ASN A 1 106 ? -15.685 -2.113 8.463 1.00 84.06 106 ASN A N 1
ATOM 855 C CA . ASN A 1 106 ? -16.561 -0.979 8.154 1.00 84.06 106 ASN A CA 1
ATOM 856 C C . ASN A 1 106 ? -16.728 -0.758 6.645 1.00 84.06 106 ASN A C 1
ATOM 858 O O . ASN A 1 106 ? -15.929 -0.080 5.996 1.00 84.06 106 ASN A O 1
ATOM 862 N N . LYS A 1 107 ? -17.838 -1.253 6.092 1.00 78.88 107 LYS A N 1
ATOM 863 C CA . LYS A 1 107 ? -18.163 -1.120 4.659 1.00 78.88 107 LYS A CA 1
ATOM 864 C C . LYS A 1 107 ? -18.505 0.308 4.216 1.00 78.88 107 LYS A C 1
ATOM 866 O O . LYS A 1 107 ? -18.443 0.592 3.026 1.00 78.88 107 LYS A O 1
ATOM 871 N N . ASP A 1 108 ? -18.816 1.200 5.155 1.00 78.56 108 ASP A N 1
ATOM 872 C CA . ASP A 1 108 ? -19.171 2.599 4.871 1.00 78.56 108 ASP A CA 1
ATOM 873 C C . ASP A 1 108 ? -17.967 3.555 4.897 1.00 78.56 108 ASP A C 1
ATOM 875 O O . ASP A 1 108 ? -18.112 4.746 4.609 1.00 78.56 108 ASP A O 1
ATOM 879 N N . LEU A 1 109 ? -16.776 3.068 5.267 1.00 78.81 109 LEU A N 1
ATOM 880 C CA . LEU A 1 109 ? -15.550 3.870 5.269 1.00 78.81 109 LEU A CA 1
ATOM 881 C C . LEU A 1 109 ? -14.983 4.162 3.877 1.00 78.81 109 LEU A C 1
ATOM 883 O O . LEU A 1 109 ? -14.654 5.326 3.644 1.00 78.81 109 LEU A O 1
ATOM 887 N N . PRO A 1 110 ? -14.887 3.196 2.941 1.00 79.06 110 PRO A N 1
ATOM 888 C CA . PRO A 1 110 ? -14.306 3.424 1.620 1.00 79.06 110 PRO A CA 1
ATOM 889 C C . PRO A 1 110 ? -14.783 4.719 0.938 1.00 79.06 110 PRO A C 1
ATOM 891 O O . PRO A 1 110 ? -13.934 5.571 0.663 1.00 79.06 110 PRO A O 1
ATOM 894 N N . PRO A 1 111 ? -16.099 4.995 0.791 1.00 77.81 111 PRO A N 1
ATOM 895 C CA . PRO A 1 111 ? -16.549 6.222 0.130 1.00 77.81 111 PRO A CA 1
ATOM 896 C C . PRO A 1 111 ? -16.217 7.505 0.908 1.00 77.81 111 PRO A C 1
ATOM 898 O O . PRO A 1 111 ? -16.098 8.567 0.303 1.00 77.81 111 PRO A O 1
ATOM 901 N N . LYS A 1 112 ? -16.057 7.434 2.237 1.00 80.00 112 LYS A N 1
ATOM 902 C CA . LYS A 1 112 ? -15.713 8.591 3.084 1.00 80.00 112 LYS A CA 1
ATOM 903 C C . LYS A 1 112 ? -14.229 8.942 3.022 1.00 80.00 112 LYS A C 1
ATOM 905 O O . LYS A 1 112 ? -13.860 10.087 3.251 1.00 80.00 112 LYS A O 1
ATOM 910 N N . THR A 1 113 ? -13.387 7.957 2.725 1.00 78.94 113 THR A N 1
ATOM 911 C CA . THR A 1 113 ? -11.927 8.125 2.701 1.00 78.94 113 THR A CA 1
ATOM 912 C C . THR A 1 113 ? -11.390 8.703 1.392 1.00 78.94 113 THR A C 1
ATOM 914 O O . THR A 1 113 ? -10.248 9.161 1.367 1.00 78.94 113 THR A O 1
ATOM 917 N N . ILE A 1 114 ? -12.194 8.707 0.322 1.00 81.19 114 ILE A N 1
ATOM 918 C CA . ILE A 1 114 ? -11.821 9.280 -0.975 1.00 81.19 114 ILE A CA 1
ATOM 919 C C . ILE A 1 114 ? -11.891 10.807 -0.877 1.00 81.19 114 ILE A C 1
ATOM 921 O O . ILE A 1 114 ? -12.967 11.413 -0.871 1.00 81.19 114 ILE A O 1
ATOM 925 N N . GLY A 1 115 ? -10.721 11.441 -0.795 1.00 70.06 115 GLY A N 1
ATOM 926 C CA . GLY A 1 115 ? -10.607 12.893 -0.789 1.00 70.06 115 GLY A CA 1
ATOM 927 C C . GLY A 1 115 ? -10.980 13.495 -2.145 1.00 70.06 115 GLY A C 1
ATOM 928 O O . GLY A 1 115 ? -10.514 13.045 -3.186 1.00 70.06 115 GLY A O 1
ATOM 929 N N . LYS A 1 116 ? -11.789 14.563 -2.145 1.00 64.62 116 LYS A N 1
ATOM 930 C CA . LYS A 1 116 ? -12.097 15.340 -3.366 1.00 64.62 116 LYS A CA 1
ATOM 931 C C . LYS A 1 116 ? -10.941 16.246 -3.813 1.00 64.62 116 LYS A C 1
ATOM 933 O O . LYS A 1 116 ? -10.965 16.761 -4.925 1.00 64.62 116 LYS A O 1
ATOM 938 N N . ALA A 1 117 ? -9.967 16.484 -2.937 1.00 66.88 117 ALA A N 1
ATOM 939 C CA . ALA A 1 117 ? -8.835 17.372 -3.164 1.00 66.88 117 ALA A CA 1
ATOM 940 C C . ALA A 1 117 ? -7.562 16.781 -2.554 1.00 66.88 117 ALA A C 1
ATOM 942 O O . ALA A 1 117 ? -7.630 15.954 -1.642 1.00 66.88 117 ALA A O 1
ATOM 943 N N . LYS A 1 118 ? -6.405 17.251 -3.036 1.00 72.94 118 LYS A N 1
ATOM 944 C CA . LYS A 1 118 ? -5.094 16.823 -2.546 1.00 72.94 118 LYS A CA 1
ATOM 945 C C . LYS A 1 118 ? -5.014 17.016 -1.019 1.00 72.94 118 LYS A C 1
ATOM 947 O O . LYS A 1 118 ? -5.228 18.134 -0.542 1.00 72.94 118 LYS A O 1
ATOM 952 N N . PRO A 1 119 ? -4.696 15.968 -0.248 1.00 73.75 119 PRO A N 1
ATOM 953 C CA . PRO A 1 119 ? -4.702 16.000 1.202 1.00 73.75 119 PRO A CA 1
ATOM 954 C C . PRO A 1 119 ? -3.555 16.866 1.702 1.00 73.75 119 PRO A C 1
ATOM 956 O O . PRO A 1 119 ? -2.381 16.513 1.583 1.00 73.75 119 PRO A O 1
ATOM 959 N N . THR A 1 120 ? -3.903 18.017 2.267 1.00 74.56 120 THR A N 1
ATOM 960 C CA . THR A 1 120 ? -2.966 18.950 2.892 1.00 74.56 120 THR A CA 1
ATOM 961 C C . THR A 1 120 ? -3.185 19.001 4.404 1.00 74.56 120 THR A C 1
ATOM 963 O O . THR A 1 120 ? -4.256 18.663 4.924 1.00 74.56 120 THR A O 1
ATOM 966 N N . GLY A 1 121 ? -2.132 19.381 5.132 1.00 78.12 121 GLY A N 1
ATOM 967 C CA . GLY A 1 121 ? -2.195 19.577 6.580 1.00 78.12 121 GLY A CA 1
ATOM 968 C C . GLY A 1 121 ? -2.446 18.297 7.378 1.00 78.12 121 GLY A C 1
ATOM 969 O O . GLY A 1 121 ? -3.280 18.314 8.279 1.00 78.12 121 GLY A O 1
ATOM 970 N N . LEU A 1 122 ? -1.775 17.191 7.027 1.00 81.81 122 LEU A N 1
ATOM 971 C CA . LEU A 1 122 ? -1.644 16.054 7.945 1.00 81.81 122 LEU A CA 1
ATOM 972 C C . LEU A 1 122 ? -0.604 16.434 9.003 1.00 81.81 122 LEU A C 1
ATOM 974 O O . LEU A 1 122 ? 0.513 16.807 8.642 1.00 81.81 122 LEU A O 1
ATOM 978 N N . SER A 1 123 ? -0.969 16.390 10.279 1.00 84.19 123 SER A N 1
ATOM 979 C CA . SER A 1 123 ? -0.139 16.961 11.352 1.00 84.19 123 SER 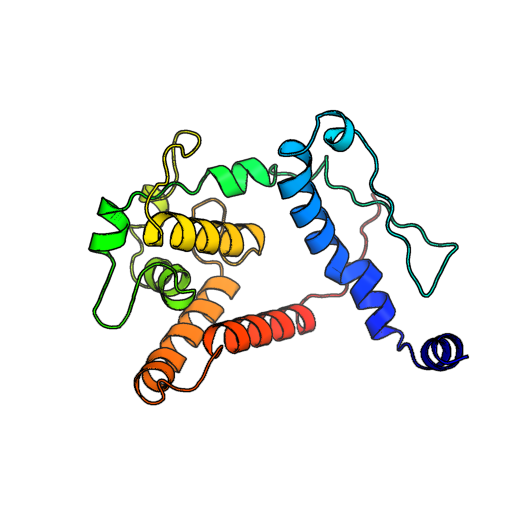A CA 1
ATOM 980 C C . SER A 1 123 ? 0.142 15.988 12.486 1.00 84.19 123 SER A C 1
ATOM 982 O O . SER A 1 123 ? 1.223 16.038 13.074 1.00 84.19 123 SER A O 1
ATOM 984 N N . SER A 1 124 ? -0.791 15.084 12.786 1.00 89.94 124 SER A N 1
ATOM 985 C CA . SER A 1 124 ? -0.615 14.135 13.880 1.00 89.94 124 SER A CA 1
ATOM 986 C C . SER A 1 124 ? 0.168 12.898 13.422 1.00 89.94 124 SER A C 1
ATOM 988 O O . SER A 1 124 ? 0.147 12.497 12.254 1.00 89.94 124 SER A O 1
ATOM 990 N N . LYS A 1 125 ? 0.856 12.242 14.363 1.00 89.62 125 LYS A N 1
ATOM 991 C CA . LYS A 1 125 ? 1.575 10.992 14.083 1.00 89.62 125 LYS A CA 1
ATOM 992 C C . LYS A 1 125 ? 0.619 9.882 13.622 1.00 89.62 125 LYS A C 1
ATOM 994 O O . LYS A 1 125 ? 0.938 9.171 12.673 1.00 89.62 125 LYS A O 1
ATOM 999 N N . SER A 1 126 ? -0.536 9.73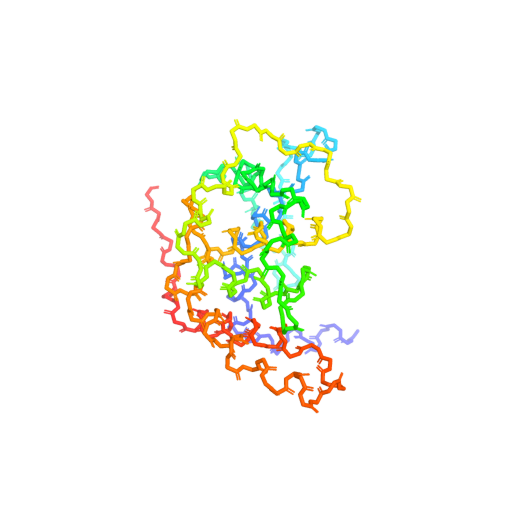9 14.275 1.00 87.50 126 SER A N 1
ATOM 1000 C CA . SER A 1 126 ? -1.568 8.748 13.932 1.00 87.50 126 SER A CA 1
ATOM 1001 C C . SER A 1 126 ? -2.128 8.971 12.531 1.00 87.50 126 SER A C 1
ATOM 1003 O O . SER A 1 126 ? -2.279 8.012 11.771 1.00 87.50 126 SER A O 1
ATOM 1005 N N . GLU A 1 127 ? -2.373 10.231 12.170 1.00 88.75 127 GLU A N 1
ATOM 1006 C CA . GLU A 1 127 ? -2.868 10.650 10.861 1.00 88.75 127 GLU A CA 1
ATOM 1007 C C . GLU A 1 127 ? -1.864 10.315 9.758 1.00 88.75 127 GLU A C 1
ATOM 1009 O O . GLU A 1 127 ? -2.213 9.661 8.773 1.00 88.75 127 GLU A O 1
ATOM 1014 N N . ILE A 1 128 ? -0.599 10.705 9.940 1.00 90.50 128 ILE A N 1
ATOM 1015 C CA . ILE A 1 128 ? 0.462 10.467 8.956 1.00 90.50 128 ILE A CA 1
ATOM 1016 C C . ILE A 1 128 ? 0.688 8.966 8.759 1.00 90.50 128 ILE A C 1
ATOM 1018 O O . ILE A 1 128 ? 0.748 8.507 7.616 1.00 90.50 128 ILE A O 1
ATOM 1022 N N . LEU A 1 129 ? 0.794 8.193 9.844 1.00 92.00 129 LEU A N 1
ATOM 1023 C CA . LEU A 1 129 ? 1.059 6.756 9.756 1.00 92.00 129 LEU A CA 1
ATOM 1024 C C . LEU A 1 129 ? -0.105 6.000 9.112 1.00 92.00 129 LEU A C 1
ATOM 1026 O O . LEU A 1 129 ? 0.122 5.219 8.190 1.00 92.00 129 LEU A O 1
ATOM 1030 N N . SER A 1 130 ? -1.345 6.263 9.530 1.00 91.38 130 SER A N 1
ATOM 1031 C CA . SER A 1 130 ? -2.517 5.551 8.998 1.00 91.38 130 SER A CA 1
ATOM 1032 C C . SER A 1 130 ? -2.722 5.839 7.511 1.00 91.38 130 SER A C 1
ATOM 1034 O O . SER A 1 130 ? -2.853 4.908 6.717 1.00 91.38 130 SER A O 1
ATOM 1036 N N . ASN A 1 131 ? -2.636 7.112 7.101 1.00 91.75 131 ASN A N 1
ATOM 1037 C CA . ASN A 1 131 ? -2.713 7.471 5.683 1.00 91.75 131 ASN A CA 1
ATOM 1038 C C . ASN A 1 131 ? -1.551 6.874 4.878 1.00 91.75 131 ASN A C 1
ATOM 1040 O O . ASN A 1 131 ? -1.762 6.399 3.766 1.00 91.75 131 ASN A O 1
ATOM 1044 N N . SER A 1 132 ? -0.334 6.839 5.427 1.00 92.06 132 SER A N 1
ATOM 1045 C CA . SER A 1 132 ? 0.811 6.211 4.749 1.00 92.06 132 SER A CA 1
ATOM 1046 C C . SER A 1 132 ? 0.606 4.709 4.538 1.00 92.06 132 SER A C 1
ATOM 1048 O O . SER A 1 132 ? 0.936 4.190 3.472 1.00 92.06 132 SER A O 1
ATOM 1050 N N . LEU A 1 133 ? 0.023 4.015 5.518 1.00 93.44 133 LEU A N 1
ATOM 1051 C CA . LEU A 1 133 ? -0.286 2.589 5.419 1.00 93.44 133 LEU A CA 1
ATOM 1052 C C . LEU A 1 133 ? -1.411 2.310 4.419 1.00 93.44 133 LEU A C 1
ATOM 1054 O O . LEU A 1 133 ? -1.276 1.395 3.609 1.00 93.44 133 LEU A O 1
ATOM 1058 N N . TRP A 1 134 ? -2.478 3.109 4.389 1.00 93.00 134 TRP A N 1
ATOM 1059 C CA . TRP A 1 134 ? -3.514 2.954 3.362 1.00 93.00 134 TRP A CA 1
ATOM 1060 C C . TRP A 1 134 ? -2.985 3.221 1.952 1.00 93.00 134 TRP A C 1
ATOM 1062 O O . TRP A 1 134 ? -3.248 2.431 1.046 1.00 93.00 134 TRP A O 1
ATOM 1072 N N . ARG A 1 135 ? -2.151 4.255 1.774 1.00 92.31 135 ARG A N 1
ATOM 1073 C CA . ARG A 1 135 ? -1.447 4.508 0.505 1.00 92.31 135 ARG A CA 1
ATOM 1074 C C . ARG A 1 135 ? -0.595 3.313 0.095 1.00 92.31 135 ARG A C 1
ATOM 1076 O O . ARG A 1 135 ? -0.640 2.901 -1.059 1.00 92.31 135 ARG A O 1
ATOM 1083 N N . LEU A 1 136 ? 0.150 2.723 1.033 1.00 92.75 136 LEU A N 1
ATOM 1084 C CA . LEU A 1 136 ? 0.930 1.513 0.779 1.00 92.75 136 LEU A CA 1
ATOM 1085 C C . LEU A 1 136 ? 0.031 0.359 0.315 1.00 92.75 136 LEU A C 1
ATOM 1087 O O . LEU A 1 136 ? 0.346 -0.288 -0.681 1.00 92.75 136 LEU A O 1
ATOM 1091 N N . LEU A 1 137 ? -1.078 0.099 1.010 1.00 93.00 137 LEU A N 1
ATOM 1092 C CA . LEU A 1 137 ? -2.009 -0.977 0.662 1.00 93.00 137 LEU A CA 1
ATOM 1093 C C . LEU A 1 137 ? -2.644 -0.765 -0.720 1.00 93.00 137 LEU A C 1
ATOM 1095 O O . LEU A 1 137 ? -2.748 -1.723 -1.489 1.00 93.00 137 LEU A O 1
ATOM 1099 N N . HIS A 1 138 ? -2.995 0.478 -1.054 1.00 92.12 138 HIS A N 1
ATOM 1100 C CA . HIS A 1 138 ? -3.530 0.860 -2.360 1.00 92.12 138 HIS A CA 1
ATOM 1101 C C . HIS A 1 138 ? -2.504 0.631 -3.475 1.00 92.12 138 HIS A C 1
ATOM 1103 O O . HIS A 1 138 ? -2.742 -0.154 -4.390 1.00 92.12 138 HIS A O 1
ATOM 1109 N N . LEU A 1 139 ? -1.300 1.197 -3.333 1.00 90.69 139 LEU A N 1
ATOM 1110 C CA . LEU A 1 139 ? -0.212 1.059 -4.311 1.00 90.69 139 LEU A CA 1
ATOM 1111 C C . LEU A 1 139 ? 0.269 -0.385 -4.501 1.00 90.69 139 LEU A C 1
ATOM 1113 O O . LEU A 1 139 ? 0.896 -0.715 -5.507 1.00 90.69 139 LEU A O 1
ATOM 1117 N N . ARG A 1 140 ? 0.020 -1.255 -3.519 1.00 88.94 140 ARG A N 1
ATOM 1118 C CA . ARG A 1 140 ? 0.374 -2.678 -3.569 1.00 88.94 140 ARG A CA 1
ATOM 1119 C C . ARG A 1 140 ? -0.759 -3.575 -4.073 1.00 88.94 140 ARG A C 1
ATOM 1121 O O . ARG A 1 140 ? -0.523 -4.777 -4.198 1.00 88.94 140 ARG A O 1
ATOM 1128 N N . GLY A 1 141 ? -1.935 -3.020 -4.377 1.00 89.44 141 GLY A N 1
ATOM 1129 C CA . GLY A 1 141 ? -3.091 -3.748 -4.916 1.00 89.44 141 GLY A CA 1
ATOM 1130 C C . GLY A 1 141 ? -3.912 -4.518 -3.873 1.00 89.44 141 GLY A C 1
ATOM 1131 O O . GLY A 1 141 ? -4.730 -5.371 -4.224 1.00 89.44 141 GLY A O 1
ATOM 1132 N N . TYR A 1 142 ? -3.710 -4.247 -2.581 1.00 92.06 142 TYR A N 1
ATOM 1133 C CA . TYR A 1 142 ? -4.563 -4.788 -1.515 1.00 92.06 142 TYR A CA 1
ATOM 1134 C C . TYR A 1 142 ? -5.877 -4.013 -1.386 1.00 92.06 142 TYR A C 1
ATOM 1136 O O . TYR A 1 142 ? -6.867 -4.547 -0.891 1.00 92.06 142 TYR A O 1
ATOM 1144 N N . VAL A 1 143 ? -5.890 -2.769 -1.856 1.00 92.81 143 VAL A N 1
ATOM 1145 C CA . VAL A 1 143 ? -7.061 -1.897 -1.916 1.00 92.81 143 VAL A CA 1
ATOM 1146 C C . VAL A 1 143 ? -7.263 -1.463 -3.368 1.00 92.81 143 VAL A C 1
ATOM 1148 O O . VAL A 1 143 ? -6.282 -1.325 -4.096 1.00 92.81 143 VAL A O 1
ATOM 1151 N N . ASN A 1 144 ? -8.515 -1.323 -3.802 1.00 90.56 144 ASN A N 1
ATOM 1152 C CA . ASN A 1 144 ? -8.872 -0.830 -5.134 1.00 90.56 144 ASN A CA 1
ATOM 1153 C C . ASN A 1 144 ? -9.060 0.702 -5.146 1.00 90.56 144 ASN A C 1
ATOM 1155 O O . ASN A 1 144 ? -9.110 1.336 -4.093 1.00 90.56 144 ASN A O 1
ATOM 1159 N N . ASP A 1 145 ? -9.271 1.279 -6.331 1.00 88.50 145 ASP A N 1
ATOM 1160 C CA . ASP A 1 145 ? -9.493 2.726 -6.506 1.00 88.50 145 ASP A CA 1
ATOM 1161 C C . ASP A 1 145 ? -10.740 3.256 -5.773 1.00 88.50 145 ASP A C 1
ATOM 1163 O O . ASP A 1 145 ? -10.870 4.453 -5.526 1.00 88.50 145 ASP A O 1
ATOM 1167 N N . LYS A 1 146 ? -11.664 2.366 -5.390 1.00 88.44 146 LYS A N 1
ATOM 1168 C CA . LYS A 1 146 ? -12.849 2.688 -4.579 1.00 88.44 146 LYS A CA 1
ATOM 1169 C C . LYS A 1 146 ? -12.573 2.631 -3.074 1.00 88.44 146 LYS A C 1
ATOM 1171 O O . LYS A 1 146 ? -13.509 2.734 -2.287 1.00 88.44 146 LYS A O 1
ATOM 1176 N N . HIS A 1 147 ? -11.310 2.461 -2.682 1.00 89.56 147 HIS A N 1
ATOM 1177 C CA . HIS A 1 147 ? -10.848 2.288 -1.307 1.00 89.56 147 HIS A CA 1
ATOM 1178 C C . HIS A 1 147 ? -11.405 1.027 -0.611 1.00 89.56 147 HIS A C 1
ATOM 1180 O O . HIS A 1 147 ? -11.429 0.936 0.615 1.00 89.56 147 HIS A O 1
ATOM 1186 N N . GLU A 1 148 ? -11.826 0.020 -1.379 1.00 91.00 148 GLU A N 1
ATOM 1187 C CA . GLU A 1 148 ? -12.304 -1.270 -0.877 1.00 91.00 148 GLU A CA 1
ATOM 1188 C C . GLU A 1 148 ? -11.190 -2.324 -0.921 1.00 91.00 148 GLU A C 1
ATOM 1190 O O . GLU A 1 148 ? -10.358 -2.348 -1.832 1.00 91.00 148 GLU A O 1
ATOM 1195 N N . LEU A 1 149 ? -11.196 -3.258 0.031 1.00 91.56 149 LEU A N 1
ATOM 1196 C CA . LEU A 1 149 ? -10.233 -4.360 0.040 1.00 91.56 149 LEU A CA 1
ATOM 1197 C C . LEU A 1 149 ? -10.459 -5.321 -1.136 1.00 91.56 149 LEU A C 1
ATOM 1199 O O . LEU A 1 149 ? -11.557 -5.854 -1.334 1.00 91.56 149 LEU A O 1
ATOM 1203 N N . THR A 1 150 ? -9.381 -5.624 -1.858 1.00 93.25 150 THR A N 1
ATOM 1204 C CA . THR A 1 150 ? -9.348 -6.690 -2.869 1.00 93.25 150 THR A CA 1
ATOM 1205 C C . THR A 1 150 ? -9.380 -8.069 -2.203 1.00 93.25 150 THR A C 1
ATOM 1207 O O . THR A 1 150 ? -9.302 -8.185 -0.980 1.00 93.25 150 THR A O 1
ATOM 1210 N N . ASN A 1 151 ? -9.460 -9.156 -2.979 1.00 92.06 151 ASN A N 1
ATOM 1211 C CA . ASN A 1 151 ? -9.402 -10.515 -2.416 1.00 92.06 151 ASN A CA 1
ATOM 1212 C C . ASN A 1 151 ? -8.114 -10.746 -1.605 1.00 92.06 151 ASN A C 1
ATOM 1214 O O . ASN A 1 151 ? -8.162 -11.309 -0.512 1.00 92.06 151 ASN A O 1
ATOM 1218 N N . TRP A 1 152 ? -6.983 -10.229 -2.093 1.00 92.06 152 TRP A N 1
ATOM 1219 C CA . TRP A 1 152 ? -5.716 -10.259 -1.365 1.00 92.06 152 TRP A CA 1
ATOM 1220 C C . TRP A 1 152 ? -5.734 -9.353 -0.132 1.00 92.06 152 TRP A C 1
ATOM 1222 O O . TRP A 1 152 ? -5.219 -9.743 0.914 1.00 92.06 152 TRP A O 1
ATOM 1232 N N . GLY A 1 153 ? -6.361 -8.175 -0.216 1.00 91.75 153 GLY A N 1
ATOM 1233 C CA . GLY A 1 153 ? -6.538 -7.289 0.939 1.00 91.75 153 GLY A CA 1
ATOM 1234 C C . GLY A 1 153 ? -7.386 -7.915 2.044 1.00 91.75 153 GLY A C 1
ATOM 1235 O O . GLY A 1 153 ? -7.033 -7.828 3.217 1.00 91.75 153 GLY A O 1
ATOM 1236 N N . LYS A 1 154 ? -8.462 -8.619 1.680 1.00 93.38 154 LYS A N 1
ATOM 1237 C CA . LYS A 1 154 ? -9.312 -9.369 2.617 1.00 93.38 154 LYS A CA 1
ATOM 1238 C C . LYS A 1 154 ? -8.553 -10.525 3.264 1.00 93.38 154 LYS A C 1
ATOM 1240 O O . LYS A 1 154 ? -8.680 -10.727 4.470 1.00 93.38 154 LYS A O 1
ATOM 1245 N N . ALA A 1 155 ? -7.740 -11.250 2.494 1.00 92.75 155 ALA A N 1
ATOM 1246 C CA . ALA A 1 155 ? -6.877 -12.303 3.029 1.00 92.75 155 ALA A CA 1
ATOM 1247 C C . ALA A 1 155 ? -5.858 -11.743 4.042 1.00 92.75 155 ALA A C 1
ATOM 1249 O O . ALA A 1 155 ? -5.683 -12.314 5.122 1.00 92.75 155 ALA A O 1
ATOM 1250 N N . LEU A 1 156 ? -5.256 -10.585 3.740 1.00 92.94 156 LEU A N 1
ATOM 1251 C CA . LEU A 1 156 ? -4.366 -9.867 4.655 1.00 92.94 156 LEU A CA 1
ATOM 1252 C C . LEU A 1 156 ? -5.089 -9.435 5.928 1.00 92.94 156 LEU A C 1
ATOM 1254 O O . LEU A 1 156 ? -4.649 -9.786 7.018 1.00 92.94 156 LEU A O 1
ATOM 1258 N N . ALA A 1 157 ? -6.222 -8.748 5.805 1.00 92.69 157 ALA A N 1
ATOM 1259 C CA . ALA A 1 157 ? -6.998 -8.292 6.953 1.00 92.69 157 ALA A CA 1
ATOM 1260 C C . ALA A 1 157 ? -7.461 -9.458 7.845 1.00 92.69 157 ALA A C 1
ATOM 1262 O O . ALA A 1 157 ? -7.379 -9.368 9.066 1.00 92.69 157 ALA A O 1
ATOM 1263 N N . THR A 1 158 ? -7.872 -10.582 7.248 1.00 92.69 158 THR A N 1
ATOM 1264 C CA . THR A 1 158 ? -8.277 -11.791 7.988 1.00 92.69 158 THR A CA 1
ATOM 1265 C C . THR A 1 158 ? -7.104 -12.397 8.754 1.00 92.69 158 THR A C 1
ATOM 1267 O O . THR A 1 158 ? -7.243 -12.751 9.922 1.00 92.69 158 THR A O 1
ATOM 1270 N N . THR A 1 159 ? -5.932 -12.470 8.122 1.00 91.62 159 THR A N 1
ATOM 1271 C CA . THR A 1 159 ? -4.710 -12.961 8.774 1.00 91.62 159 THR A CA 1
ATOM 1272 C C . THR A 1 159 ? -4.301 -12.048 9.925 1.00 91.62 159 THR A C 1
ATOM 1274 O O . THR A 1 159 ? -4.046 -12.535 11.022 1.00 91.62 159 THR A O 1
ATOM 1277 N N . LEU A 1 160 ? -4.313 -10.727 9.709 1.00 91.06 160 LEU A N 1
ATOM 1278 C CA . LEU A 1 160 ? -4.005 -9.729 10.737 1.00 91.06 160 LEU A CA 1
ATOM 1279 C C . LEU A 1 160 ? -4.986 -9.805 11.920 1.00 91.06 160 LEU A C 1
ATOM 1281 O O . LEU A 1 160 ? -4.574 -9.715 13.073 1.00 91.06 160 LEU A O 1
ATOM 1285 N N . LYS A 1 161 ? -6.272 -10.053 11.651 1.00 90.62 161 LYS A N 1
ATOM 1286 C CA . LYS A 1 161 ? -7.296 -10.259 12.685 1.00 90.62 161 LYS A CA 1
ATOM 1287 C C . LYS A 1 161 ? -7.062 -11.546 13.482 1.00 90.62 161 LYS A C 1
ATOM 1289 O O . LYS A 1 161 ? -7.255 -11.559 14.692 1.00 90.62 161 LYS A O 1
ATOM 1294 N N . ALA A 1 162 ? -6.600 -12.614 12.830 1.00 90.19 162 ALA A N 1
ATOM 1295 C CA . ALA A 1 162 ? -6.299 -13.886 13.488 1.00 90.19 162 ALA A CA 1
ATOM 1296 C C . ALA A 1 162 ? -5.059 -13.823 14.400 1.00 90.19 162 ALA A C 1
ATOM 1298 O O . ALA A 1 162 ? -5.022 -14.502 15.425 1.00 90.19 162 ALA A O 1
ATOM 1299 N N . ILE A 1 163 ? -4.054 -13.008 14.058 1.00 88.06 163 ILE A N 1
ATOM 1300 C CA . ILE A 1 163 ? -2.836 -12.845 14.875 1.00 88.06 163 ILE A CA 1
ATOM 1301 C C . ILE A 1 163 ? -2.994 -11.823 16.008 1.00 88.06 163 ILE A C 1
ATOM 1303 O O . ILE A 1 163 ? -2.169 -11.799 16.920 1.00 88.06 163 ILE A O 1
ATOM 1307 N N . GLN A 1 164 ? -4.035 -10.986 15.979 1.00 84.56 164 GLN A N 1
ATOM 1308 C CA . GLN A 1 164 ? -4.246 -9.916 16.957 1.00 84.56 164 GLN A CA 1
ATOM 1309 C C . GLN A 1 164 ? -4.249 -10.414 18.419 1.00 84.56 164 GLN A C 1
ATOM 1311 O O . GLN A 1 164 ? -3.504 -9.851 19.222 1.00 84.56 164 GLN A O 1
ATOM 1316 N N . PRO A 1 165 ? -4.930 -11.527 18.776 1.00 84.75 165 PRO A N 1
ATOM 1317 C CA . PRO A 1 165 ? -4.883 -12.067 20.139 1.00 84.75 165 PRO A CA 1
ATOM 1318 C C . PRO A 1 165 ? -3.485 -12.544 20.556 1.00 84.75 165 PRO A C 1
ATOM 1320 O O . PRO A 1 165 ? -3.140 -12.530 21.735 1.00 84.75 165 PRO A O 1
ATOM 1323 N N . ILE A 1 166 ? -2.665 -12.982 19.594 1.00 82.44 166 ILE A N 1
ATOM 1324 C CA . ILE A 1 166 ? -1.286 -13.425 19.839 1.00 82.44 166 ILE A CA 1
ATOM 1325 C C . ILE A 1 166 ? -0.407 -12.209 20.127 1.00 82.44 166 ILE A C 1
ATOM 1327 O O . ILE A 1 166 ? 0.371 -12.240 21.077 1.00 82.44 166 ILE A O 1
ATOM 1331 N N . SER A 1 167 ? -0.570 -11.130 19.357 1.00 76.44 167 SER A N 1
ATOM 1332 C CA . SER A 1 167 ? 0.149 -9.873 19.581 1.00 76.44 167 SER A CA 1
ATOM 1333 C C . SER A 1 167 ? -0.196 -9.234 20.928 1.00 76.44 167 SER A C 1
ATOM 1335 O O . SER A 1 167 ? 0.678 -8.633 21.544 1.00 76.44 167 SER A O 1
ATOM 1337 N N . GLU A 1 168 ? -1.445 -9.346 21.382 1.00 77.31 168 GLU A N 1
ATOM 1338 C CA . GLU A 1 168 ? -1.875 -8.839 22.692 1.00 77.31 168 GLU A CA 1
ATOM 1339 C C . GLU A 1 168 ? -1.349 -9.703 23.844 1.00 77.31 168 GLU A C 1
ATOM 1341 O O . GLU A 1 168 ? -1.002 -9.192 24.906 1.00 77.31 168 GLU A O 1
ATOM 1346 N N . LYS A 1 169 ? -1.272 -11.022 23.639 1.00 79.50 169 LYS A N 1
ATOM 1347 C CA . LYS A 1 169 ? -0.789 -11.967 24.652 1.00 79.50 169 LYS A CA 1
ATOM 1348 C C . LYS A 1 169 ? 0.731 -11.941 24.808 1.00 79.50 169 LYS A C 1
ATOM 1350 O O . LYS A 1 169 ? 1.236 -12.105 25.916 1.00 79.50 169 LYS A O 1
ATOM 1355 N N . TYR A 1 170 ? 1.454 -11.773 23.706 1.00 73.06 170 TYR A N 1
ATOM 1356 C CA . TYR A 1 170 ? 2.910 -11.774 23.665 1.00 73.06 170 TYR A CA 1
ATOM 1357 C C . TYR A 1 170 ? 3.389 -10.412 23.158 1.00 73.06 170 TYR A C 1
ATOM 1359 O O . TYR A 1 170 ? 3.739 -10.248 21.991 1.00 73.06 170 TYR A O 1
ATOM 1367 N N . GLN A 1 171 ? 3.411 -9.433 24.067 1.00 62.47 171 GLN A N 1
ATOM 1368 C CA . GLN A 1 171 ? 3.838 -8.048 23.817 1.00 62.47 171 GLN A CA 1
ATOM 1369 C C . GLN A 1 171 ? 5.276 -7.929 23.255 1.00 62.47 171 GLN A C 1
ATOM 1371 O O . GLN A 1 171 ? 5.654 -6.874 22.754 1.00 62.47 171 GLN A O 1
ATOM 1376 N N . ASP A 1 172 ? 6.062 -9.005 23.357 1.00 58.34 172 ASP A N 1
ATOM 1377 C CA . ASP A 1 172 ? 7.487 -9.100 23.010 1.00 58.34 172 ASP A CA 1
ATOM 1378 C C . ASP A 1 172 ? 7.752 -9.555 21.566 1.00 58.34 172 ASP A C 1
ATOM 1380 O O . ASP A 1 172 ? 8.893 -9.557 21.099 1.00 58.34 172 ASP A O 1
ATOM 1384 N N . VAL A 1 173 ? 6.717 -9.975 20.831 1.00 62.44 173 VAL A N 1
ATOM 1385 C CA . VAL A 1 173 ? 6.917 -10.417 19.451 1.00 62.44 173 VAL A CA 1
ATOM 1386 C C . VAL A 1 173 ? 6.912 -9.198 18.541 1.00 62.44 173 VAL A C 1
ATOM 1388 O O . VAL A 1 173 ? 5.901 -8.792 17.964 1.00 62.44 173 VAL A O 1
ATOM 1391 N N . HIS A 1 174 ? 8.083 -8.586 18.431 1.00 66.12 174 HIS A N 1
ATOM 1392 C CA . HIS A 1 174 ? 8.326 -7.548 17.448 1.00 66.12 174 HIS A CA 1
ATOM 1393 C C . HIS A 1 174 ? 8.049 -8.085 16.036 1.00 66.12 174 HIS A C 1
ATOM 1395 O O . HIS A 1 174 ? 8.445 -9.194 15.684 1.00 66.12 174 HIS A O 1
ATOM 1401 N N . LEU A 1 175 ? 7.406 -7.256 15.214 1.00 79.94 175 LEU A N 1
ATOM 1402 C CA . LEU A 1 175 ? 7.258 -7.451 13.772 1.00 79.94 175 LEU A CA 1
ATOM 1403 C C . LEU A 1 175 ? 6.312 -8.582 13.306 1.00 79.94 175 LEU A C 1
ATOM 1405 O O . LEU A 1 175 ? 6.424 -9.020 12.159 1.00 79.94 175 LEU A O 1
ATOM 1409 N N . ILE A 1 176 ? 5.373 -9.076 14.135 1.00 86.25 176 ILE A N 1
ATOM 1410 C CA . ILE A 1 176 ? 4.408 -10.105 13.672 1.00 86.25 176 ILE A CA 1
ATOM 1411 C C . ILE A 1 176 ? 3.598 -9.598 12.472 1.00 86.25 176 ILE A C 1
ATOM 1413 O O . ILE A 1 176 ? 3.413 -10.336 11.504 1.00 86.25 176 ILE A O 1
ATOM 1417 N N . GLU A 1 177 ? 3.098 -8.361 12.521 1.00 86.88 177 GLU A N 1
ATOM 1418 C CA . GLU A 1 177 ? 2.258 -7.815 11.448 1.00 86.88 177 GLU A CA 1
ATOM 1419 C C . GLU A 1 177 ? 3.029 -7.745 10.122 1.00 86.88 177 GLU A C 1
ATOM 1421 O O . GLU A 1 177 ? 2.510 -8.110 9.066 1.00 86.88 177 GLU A O 1
ATOM 1426 N N . GLU A 1 178 ? 4.297 -7.351 10.181 1.00 88.38 178 GLU A N 1
ATOM 1427 C CA . GLU A 1 178 ? 5.220 -7.288 9.056 1.00 88.38 178 GLU A CA 1
ATOM 1428 C C . GLU A 1 178 ? 5.562 -8.686 8.536 1.00 88.38 178 GLU A C 1
ATOM 1430 O O . GLU A 1 178 ? 5.562 -8.908 7.324 1.00 88.38 178 GLU A O 1
ATOM 1435 N N . ALA A 1 179 ? 5.791 -9.656 9.423 1.00 89.31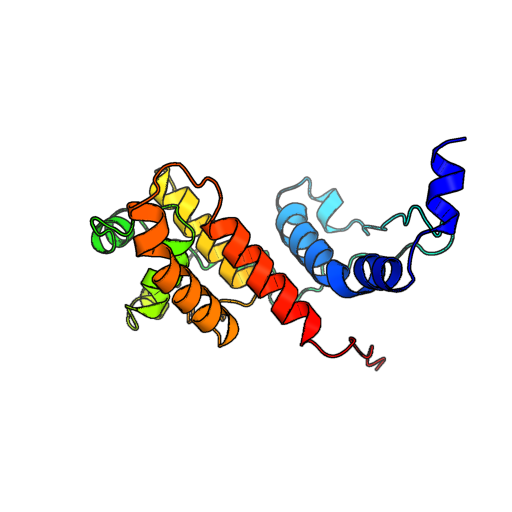 179 ALA A N 1
ATOM 1436 C CA . ALA A 1 179 ? 6.012 -11.047 9.039 1.00 89.31 179 ALA A CA 1
ATOM 1437 C C . ALA A 1 179 ? 4.777 -11.641 8.339 1.00 89.31 179 ALA A C 1
ATOM 1439 O O . ALA A 1 179 ? 4.908 -12.311 7.312 1.00 89.31 179 ALA A O 1
ATOM 1440 N N . ALA A 1 180 ? 3.573 -11.347 8.839 1.00 90.12 180 ALA A N 1
ATOM 1441 C CA . ALA A 1 180 ? 2.313 -11.744 8.213 1.00 90.12 180 ALA A CA 1
ATOM 1442 C C . ALA A 1 180 ? 2.112 -11.070 6.846 1.00 90.12 180 ALA A C 1
ATOM 1444 O O . ALA A 1 180 ? 1.668 -11.698 5.884 1.00 90.12 180 ALA A O 1
ATOM 1445 N N . PHE A 1 181 ? 2.485 -9.797 6.724 1.00 90.62 181 PHE A N 1
ATOM 1446 C CA . PHE A 1 181 ? 2.456 -9.091 5.449 1.00 90.62 181 PHE A CA 1
ATOM 1447 C C . PHE A 1 181 ? 3.411 -9.715 4.421 1.00 90.62 181 PHE A C 1
ATOM 1449 O O . PHE A 1 181 ? 3.034 -9.939 3.267 1.00 90.62 181 PHE A O 1
ATOM 1456 N N . LEU A 1 182 ? 4.641 -10.030 4.837 1.00 89.00 182 LEU A N 1
ATOM 1457 C CA . LEU A 1 182 ? 5.648 -10.659 3.984 1.00 89.00 182 LEU A CA 1
ATOM 1458 C C . LEU A 1 182 ? 5.238 -12.070 3.556 1.00 89.00 182 LEU A C 1
ATOM 1460 O O . LEU A 1 182 ? 5.423 -12.418 2.390 1.00 89.00 182 LEU A O 1
ATOM 1464 N N . SER A 1 183 ? 4.648 -12.863 4.453 1.00 88.50 183 SER A N 1
ATOM 1465 C CA . SER A 1 183 ? 4.220 -14.229 4.138 1.00 88.50 183 SER A CA 1
ATOM 1466 C C . SER A 1 183 ? 3.106 -14.250 3.089 1.00 88.50 183 SER A C 1
ATOM 1468 O O . SER A 1 183 ? 3.197 -14.992 2.109 1.00 88.50 183 SER A O 1
ATOM 1470 N N . ILE A 1 184 ? 2.111 -13.367 3.208 1.00 89.38 184 ILE A N 1
ATOM 1471 C CA . ILE A 1 184 ? 1.051 -13.218 2.200 1.00 89.38 184 ILE A CA 1
ATOM 1472 C C . ILE A 1 184 ? 1.622 -12.721 0.882 1.00 89.38 184 ILE A C 1
ATOM 1474 O O . ILE A 1 184 ? 1.231 -13.198 -0.185 1.00 89.38 184 ILE A O 1
ATOM 1478 N N . ARG A 1 185 ? 2.580 -11.792 0.932 1.00 85.56 185 ARG A N 1
ATOM 1479 C CA . ARG A 1 185 ? 3.216 -11.298 -0.284 1.00 85.56 185 ARG A CA 1
ATOM 1480 C C . ARG A 1 185 ? 3.981 -12.411 -0.998 1.00 85.56 185 ARG A C 1
ATOM 1482 O O . ARG A 1 185 ? 3.795 -12.578 -2.203 1.00 85.56 185 ARG A O 1
ATOM 1489 N N . ALA A 1 186 ? 4.784 -13.186 -0.276 1.00 84.25 186 ALA A N 1
ATOM 1490 C CA . ALA A 1 186 ? 5.499 -14.340 -0.817 1.00 84.25 186 ALA A CA 1
ATOM 1491 C C . ALA A 1 186 ? 4.529 -15.368 -1.418 1.00 84.25 186 ALA A C 1
ATOM 1493 O O . ALA A 1 186 ? 4.734 -15.845 -2.534 1.00 84.25 186 ALA A O 1
ATOM 1494 N N . TYR A 1 187 ? 3.418 -15.633 -0.728 1.00 86.56 187 TYR A N 1
ATOM 1495 C CA . TYR A 1 187 ? 2.374 -16.522 -1.226 1.00 86.56 187 TYR A CA 1
ATOM 1496 C C . TYR A 1 187 ? 1.730 -16.003 -2.519 1.00 86.56 187 TYR A C 1
ATOM 1498 O O . TYR A 1 187 ? 1.585 -16.756 -3.480 1.00 86.56 187 TYR A O 1
ATOM 1506 N N . SER A 1 188 ? 1.403 -14.708 -2.586 1.00 81.06 188 SER A N 1
ATOM 1507 C CA . SER A 1 188 ? 0.847 -14.095 -3.798 1.00 81.06 188 SER A CA 1
ATOM 1508 C C . SER A 1 188 ? 1.812 -14.192 -4.983 1.00 81.06 188 SER A C 1
ATOM 1510 O O . SER A 1 188 ? 1.385 -14.509 -6.088 1.00 81.06 188 SER A O 1
ATOM 1512 N N . PHE A 1 189 ? 3.119 -14.023 -4.749 1.00 74.94 189 PHE A N 1
ATOM 1513 C CA . PHE A 1 189 ? 4.137 -14.171 -5.789 1.00 74.94 189 PHE A CA 1
ATOM 1514 C C . PHE A 1 189 ? 4.225 -15.600 -6.320 1.00 74.94 189 PHE A C 1
ATOM 1516 O O . PHE A 1 189 ? 4.352 -15.784 -7.524 1.00 74.94 189 PHE A O 1
ATOM 1523 N N . SER A 1 190 ? 4.092 -16.606 -5.452 1.00 74.75 190 SER A N 1
ATOM 1524 C CA . SER A 1 190 ? 4.050 -18.010 -5.873 1.00 74.75 190 SER A CA 1
ATOM 1525 C C . SER A 1 190 ? 2.813 -18.351 -6.715 1.00 74.75 190 SER A C 1
ATOM 1527 O O . SER A 1 190 ? 2.849 -19.330 -7.460 1.00 74.75 190 SER A O 1
ATOM 1529 N N . LYS A 1 191 ? 1.714 -17.599 -6.577 1.00 74.25 191 LYS A N 1
ATOM 1530 C CA . LYS A 1 191 ? 0.447 -17.846 -7.284 1.00 74.25 191 LYS A CA 1
ATOM 1531 C C . LYS A 1 191 ? 0.249 -16.989 -8.533 1.00 74.25 191 LYS A C 1
ATOM 1533 O O . LYS A 1 191 ? -0.600 -17.338 -9.351 1.00 74.25 191 LYS A O 1
ATOM 1538 N N . SER A 1 192 ? 1.000 -15.903 -8.696 1.00 59.50 192 SER A N 1
ATOM 1539 C CA . SER A 1 192 ? 0.968 -15.114 -9.928 1.00 59.50 192 SER A CA 1
ATOM 1540 C C . SER A 1 192 ? 1.581 -15.914 -11.084 1.00 59.50 192 SER A C 1
ATOM 1542 O O . SER A 1 192 ? 2.690 -16.431 -10.932 1.00 59.50 192 SER A O 1
ATOM 1544 N N . PRO A 1 193 ? 0.904 -16.025 -12.243 1.00 50.59 193 PRO A N 1
ATOM 1545 C CA . PRO A 1 193 ? 1.511 -16.633 -13.420 1.00 50.59 193 PRO A CA 1
ATOM 1546 C C . PRO A 1 193 ? 2.773 -15.846 -13.814 1.00 50.59 193 PRO A C 1
ATOM 1548 O O . PRO A 1 193 ? 2.828 -14.633 -13.581 1.00 50.59 193 PRO A O 1
ATOM 1551 N N . PRO A 1 194 ? 3.790 -16.496 -14.411 1.00 44.75 194 PRO A N 1
ATOM 1552 C CA . PRO A 1 194 ? 4.915 -15.772 -14.984 1.00 44.75 194 PRO A CA 1
ATOM 1553 C C . PRO A 1 194 ? 4.358 -14.761 -15.986 1.00 44.75 194 PRO A C 1
ATOM 1555 O O . PRO A 1 194 ? 3.563 -15.128 -16.853 1.00 44.75 194 PRO A O 1
ATOM 1558 N N . VAL A 1 195 ? 4.727 -13.488 -15.815 1.00 46.22 195 VAL A N 1
ATOM 1559 C CA . VAL A 1 195 ? 4.303 -12.392 -16.688 1.00 46.22 195 VAL A CA 1
ATOM 1560 C C . VAL A 1 195 ? 4.731 -12.761 -18.102 1.00 46.22 195 VAL A C 1
ATOM 1562 O O . VAL A 1 195 ? 5.899 -12.652 -18.464 1.00 46.22 195 VAL A O 1
ATOM 1565 N N . THR A 1 196 ? 3.790 -13.267 -18.896 1.00 31.86 196 THR A N 1
ATOM 1566 C CA . THR A 1 196 ? 4.000 -13.409 -20.329 1.00 31.86 196 THR A CA 1
ATOM 1567 C C . THR A 1 196 ? 3.933 -11.987 -20.844 1.00 31.86 196 THR A C 1
ATOM 1569 O O . THR A 1 196 ? 2.874 -11.366 -20.807 1.00 31.86 196 THR A O 1
ATOM 1572 N N . VAL A 1 197 ? 5.091 -11.438 -21.202 1.00 34.88 197 VAL A N 1
ATOM 1573 C CA . VAL A 1 197 ? 5.195 -10.155 -21.889 1.00 34.88 197 VAL A CA 1
ATOM 1574 C C . VAL A 1 197 ? 4.359 -10.287 -23.160 1.00 34.88 197 VAL A C 1
ATOM 1576 O O . VAL A 1 197 ? 4.784 -10.922 -24.122 1.00 34.88 197 VAL A O 1
ATOM 1579 N N . ILE A 1 198 ? 3.134 -9.761 -23.144 1.00 28.78 198 ILE A N 1
ATOM 1580 C CA . ILE A 1 198 ? 2.353 -9.585 -24.363 1.00 28.78 198 ILE A CA 1
ATOM 1581 C C . ILE A 1 198 ? 2.991 -8.385 -25.055 1.00 28.78 198 ILE A C 1
ATOM 1583 O O . ILE A 1 198 ? 2.704 -7.236 -24.725 1.00 28.78 198 ILE A O 1
ATOM 1587 N N . LEU A 1 199 ? 3.940 -8.676 -25.944 1.00 29.75 199 LEU A N 1
ATOM 1588 C CA . LEU A 1 199 ? 4.378 -7.742 -26.970 1.00 29.75 199 LEU A CA 1
ATOM 1589 C C . LEU A 1 199 ? 3.190 -7.565 -27.924 1.00 29.75 199 LEU A C 1
ATOM 1591 O O . LEU A 1 199 ? 2.851 -8.499 -28.649 1.00 29.75 199 LEU A O 1
ATOM 1595 N N . ASN A 1 200 ? 2.551 -6.398 -27.870 1.00 29.69 200 ASN A N 1
ATOM 1596 C CA . ASN A 1 200 ? 1.756 -5.863 -28.975 1.00 29.69 200 ASN A CA 1
ATOM 1597 C C . ASN A 1 200 ? 2.576 -4.784 -29.674 1.00 29.69 200 ASN A C 1
ATOM 1599 O O . ASN A 1 200 ? 3.231 -4.002 -28.946 1.00 29.69 200 ASN A O 1
#

Organism: NCBI:txid38457